Protein 7SBH (pdb70)

Nearest PDB structures (foldseek):
  7sbh-assembly1_A-2  TM=1.005E+00  e=2.881E-39  Acinetobacter sp. Ver3
  8rdj-assembly1_I  TM=9.608E-01  e=1.480E-20  Sinapis alba
  8qma-assembly1_G  TM=9.623E-01  e=3.739E-20  Sinapis alba
  8xzv-assembly1_M  TM=9.565E-01  e=9.223E-18  Spinacia oleracea
  8w9z-assembly1_G  TM=9.139E-01  e=2.359E-18  Nicotiana tabacum

Foldseek 3Di:
DDAQDQWDQLDDLCLQPPLAHSVLCCCVRVPVLVVLRVQLRVVCPPHPCPPPDLLVQCVVQQPPPVCVSNNLSSLSNQVVQQASQQWGRQDADAADDPVQVLCCVQQVHSVRVLVVQLVLLVPQPAWWKKFWWALDQLHHTDIHIDHRSDDVSSVNIFTQHMDTNHCSNPCVNQNPPSSVSSNSCRHGIGDNVSSNCSSNVHDDDGND

Solvent-accessible surface area: 9590 Å² total; per-residue (Å²): 188,91,78,13,48,50,7,67,14,46,31,33,69,108,47,1,47,119,56,2,32,95,84,1,0,57,101,1,9,59,121,66,0,50,69,31,8,72,55,0,38,105,79,6,62,76,62,117,13,60,27,88,79,33,69,84,0,0,123,51,1,61,84,50,97,102,62,47,36,23,25,70,18,0,0,2,2,35,0,0,13,6,1,5,3,0,1,26,126,142,21,18,27,158,14,78,55,71,0,34,70,76,1,73,141,48,29,50,28,41,110,124,0,16,122,83,0,26,53,12,0,63,81,14,191,42,34,0,0,0,0,0,1,0,60,110,66,87,17,154,9,45,26,39,95,5,63,86,4,39,0,0,38,27,98,61,77,40,6,0,0,0,0,0,0,56,106,36,1,7,97,59,49,32,138,125,40,29,76,122,0,2,43,12,0,12,113,26,1,2,30,13,111,6,0,23,8,32,3,32,45,108,156,30,53,56,69,136

Radius of gyration: 16.34 Å; Cα contacts (8 Å, |Δi|>4): 369; chains: 1; bounding box: 37×43×40 Å

CATH classification: 1.10.287.990 (+1 more: 3.55.40.20)

Sequence (208 aa):
MTTTITLPALPYGYEDLAPHISKKETLEYHHDKHHNTYVVNLNNLIAGTDDLEGKTLEEIIKASVGDASKAGIFNNAAQVWNHTFYWNCMAKNGGGKATGALAAKIDEEAFGSYEKFAEEEEFAAAATTQFGSGWAWLVADEVNGKLSIMKTSSNADTPLAHGKVAVLTIDVWEHAYYIDFRNARPKYISSTFLESLVNWDYANAKYAGQEAGVEK

InterPro domains:
  IPR001189 Manganese/iron superoxide dismutase [PIRSF000349] (3-202)
  IPR001189 Manganese/iron superoxide dismutase [PR01703] (7-18)
  IPR001189 Manganese/iron superoxide dismutase [PR01703] (28-41)
  IPR001189 Manganese/iron superoxide dismutase [PR01703] (71-84)
  IPR001189 Manganese/iron superoxide dismutase [PR01703] (124-132)
  IPR001189 Manganese/iron superoxide dismutase [PR01703] (162-174)
  IPR019831 Manganese/iron superoxide dismutase, N-terminal [PF00081] (5-88)
  IPR019832 Manganese/iron superoxide dismutase, C-terminal [PF02777] (96-197)
  IPR019833 Manganese/iron superoxide dismutase, binding site [PS00088] (164-171)
  IPR036314 Manganese/iron superoxide dismutase, C-terminal domain superfamily [G3DSA:3.55.40.20] (88-206)
  IPR036314 Manganese/iron superoxide dismutase, C-terminal domain superfamily [SSF54719] (90-200)
  IPR036324 Manganese/iron superoxide dismutase, N-terminal domain superfamily [G3DSA:1.10.287.990] (21-87)
  IPR036324 Manganese/iron superoxide dismutase, N-terminal domain superfamily [SSF46609] (3-88)

B-factor: mean 17.96, std 9.58, range [8.67, 107.9]

Organism: NCBI:txid466088

Structure (mmCIF, N/CA/C/O backbone):
data_7SBH
#
_entry.id   7SBH
#
_cell.length_a   70.933
_cell.length_b   87.016
_cell.length_c   75.606
_cell.angle_alpha   90.000
_cell.angle_beta   90.000
_cell.angle_gamma   90.000
#
_symmetry.space_group_name_H-M   'C 2 2 21'
#
loop_
_entity.id
_entity.type
_entity.pdbx_description
1 polymer 'Superoxide dismutase'
2 non-polymer 'FLAVIN MONONUCLEOTIDE'
3 non-polymer 'FE (III) ION'
4 water water
#
loop_
_atom_site.group_PDB
_atom_site.id
_atom_site.type_symbol
_atom_site.label_atom_id
_atom_site.label_alt_id
_atom_site.label_comp_id
_atom_site.label_asym_id
_atom_site.label_entity_id
_atom_site.label_seq_id
_atom_site.pdbx_PDB_ins_code
_atom_site.Cartn_x
_atom_site.Cartn_y
_atom_site.Cartn_z
_atom_site.occupancy
_atom_site.B_iso_or_equiv
_atom_site.auth_seq_id
_atom_site.auth_comp_id
_atom_site.auth_asym_id
_atom_site.auth_atom_id
_atom_site.pd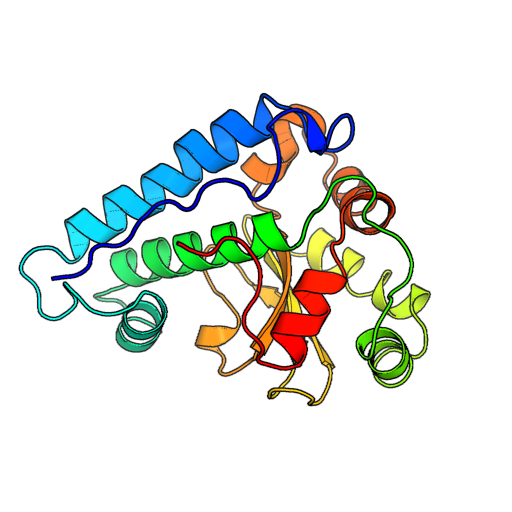bx_PDB_model_num
ATOM 1 N N . MET A 1 1 ? 55.83396 45.61834 3.10713 1.000 33.64242 1 MET A N 1
ATOM 2 C CA . MET A 1 1 ? 56.38190 44.96700 4.30023 1.000 33.45876 1 MET A CA 1
ATOM 3 C C . MET A 1 1 ? 55.26914 44.32983 5.12122 1.000 31.86769 1 MET A C 1
ATOM 4 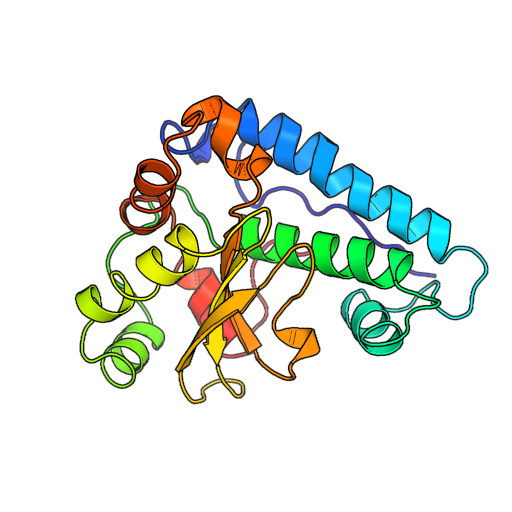O O . MET A 1 1 ? 54.15125 44.83617 5.14967 1.000 31.86647 1 MET A O 1
ATOM 9 N N . THR A 1 2 ? 55.58306 43.20440 5.76613 1.000 30.20605 2 THR A N 1
ATOM 10 C CA . THR A 1 2 ? 54.66484 42.59545 6.72345 1.000 28.54103 2 THR A CA 1
ATOM 11 C C . THR A 1 2 ? 54.40802 43.55663 7.88505 1.000 26.37206 2 THR A C 1
ATOM 12 O O . THR A 1 2 ? 55.15442 44.51979 8.11731 1.000 26.21873 2 THR A O 1
ATOM 16 N N A THR A 1 3 ? 53.33187 43.28820 8.61711 0.500 25.45317 3 THR A N 1
ATOM 17 N N B THR A 1 3 ? 53.31055 43.31309 8.60342 0.500 25.45338 3 THR A N 1
ATOM 18 C CA A THR A 1 3 ? 53.02409 44.05230 9.81025 0.500 24.71603 3 THR A CA 1
ATOM 19 C CA B THR A 1 3 ? 52.99264 44.07460 9.80264 0.500 24.72334 3 THR A CA 1
ATOM 20 C C A THR A 1 3 ? 52.69533 43.07278 10.92132 0.500 21.94762 3 THR A C 1
ATOM 21 C C B THR A 1 3 ? 52.70191 43.07987 10.91514 0.500 21.94538 3 THR A C 1
ATOM 22 O O A THR A 1 3 ? 52.37366 41.91653 10.66928 0.500 21.33694 3 THR A O 1
ATOM 23 O O B THR A 1 3 ? 52.41503 41.91643 10.65791 0.500 21.33426 3 THR A O 1
ATOM 30 N N . ILE A 1 4 ? 52.84147 43.52140 12.15484 1.000 20.21702 4 ILE A N 1
ATOM 31 C CA . ILE A 1 4 ? 52.49229 42.66177 13.28255 1.000 17.68042 4 ILE A CA 1
ATOM 32 C C . ILE A 1 4 ? 50.98516 42.73976 13.42800 1.000 15.94290 4 ILE A C 1
ATOM 33 O O . ILE A 1 4 ? 50.41055 43.83869 13.42410 1.000 15.58979 4 ILE A O 1
ATOM 38 N N . THR A 1 5 ? 50.33720 41.57502 13.54793 1.000 15.15581 5 THR A N 1
ATOM 39 C CA . THR A 1 5 ? 48.87548 41.49627 13.62240 1.000 14.93676 5 THR A CA 1
ATOM 40 C C . THR A 1 5 ? 48.43885 40.97534 14.98267 1.000 13.83138 5 THR A C 1
ATOM 41 O O . THR A 1 5 ? 49.22795 40.37971 15.71391 1.000 13.73030 5 THR A O 1
ATOM 45 N N . LEU A 1 6 ? 47.17898 41.25544 15.32781 1.000 12.94595 6 LEU A N 1
ATOM 46 C CA . LEU A 1 6 ? 46.54528 40.66409 16.50012 1.000 12.29615 6 LEU A CA 1
ATOM 47 C C . LEU A 1 6 ? 45.84961 39.39470 16.03744 1.000 12.06391 6 LEU A C 1
ATOM 48 O O . LEU A 1 6 ? 44.82665 39.48556 15.34514 1.000 12.14673 6 LEU A O 1
ATOM 53 N N . PRO A 1 7 ? 46.33437 38.20596 16.37319 1.000 12.00002 7 PRO A N 1
ATOM 54 C CA . PRO A 1 7 ? 45.62836 36.99789 15.92375 1.000 12.03807 7 PRO A CA 1
ATOM 55 C C . PRO A 1 7 ? 44.29476 36.88159 16.62375 1.000 12.09547 7 PRO A C 1
ATOM 56 O O . PRO A 1 7 ? 44.17748 37.21923 17.80309 1.000 12.20367 7 PRO A O 1
ATOM 60 N N . ALA A 1 8 ? 43.31152 36.33610 15.91991 1.000 11.94478 8 ALA A N 1
ATOM 61 C CA . ALA A 1 8 ? 42.04311 36.00851 16.57621 1.000 11.83194 8 ALA A CA 1
ATOM 62 C C . ALA A 1 8 ? 42.23555 34.96478 17.66701 1.000 11.63645 8 ALA A C 1
ATOM 63 O O . ALA A 1 8 ? 43.13396 34.13621 17.58652 1.000 11.72217 8 ALA A O 1
ATOM 65 N N . LEU A 1 9 ? 41.38229 34.99828 18.69650 1.000 11.40855 9 LEU A N 1
ATOM 66 C CA . LEU A 1 9 ? 41.39492 33.87501 19.62433 1.000 11.27771 9 LEU A CA 1
ATOM 67 C C . LEU A 1 9 ? 41.12290 32.58635 18.85191 1.000 11.30432 9 LEU A C 1
ATOM 68 O O . LEU A 1 9 ? 40.35849 32.59165 17.88726 1.000 10.99599 9 LEU A O 1
ATOM 73 N N . PRO A 1 10 ? 41.69840 31.46716 19.27623 1.000 11.57389 10 PRO A N 1
ATOM 74 C CA . PRO A 1 10 ? 41.45358 30.18947 18.57949 1.000 11.98201 10 PRO A CA 1
ATOM 75 C C . PRO A 1 10 ? 40.15718 29.49570 18.98885 1.000 11.97224 10 PRO A C 1
ATOM 76 O O . PRO A 1 10 ? 40.01229 28.29254 18.78299 1.000 12.43696 10 PRO A O 1
ATOM 80 N N . TYR A 1 11 ? 39.22217 30.23671 19.59649 1.000 11.61182 11 TYR A N 1
ATOM 81 C CA . TYR A 1 11 ? 37.94569 29.72026 20.08903 1.000 11.27966 11 TYR A CA 1
ATOM 82 C C . TYR A 1 11 ? 37.02565 30.92637 20.27010 1.000 11.37715 11 TYR A C 1
ATOM 83 O O . TYR A 1 11 ? 37.45935 32.08285 20.20211 1.000 11.71478 11 TYR A O 1
ATOM 92 N N . GLY A 1 12 ? 35.73327 30.63078 20.51937 1.000 11.26958 12 GLY A N 1
ATOM 93 C CA . GLY A 1 12 ? 34.77912 31.69540 20.75906 1.000 11.09968 12 GLY A CA 1
ATOM 94 C C . GLY A 1 12 ? 34.91221 32.29711 22.14052 1.000 11.03693 12 GLY A C 1
ATOM 95 O O . GLY A 1 12 ? 35.51999 31.72591 23.04189 1.000 11.20096 12 GLY A O 1
ATOM 96 N N . TYR A 1 13 ? 34.30751 33.47609 22.29209 1.000 10.98239 13 TYR A N 1
ATOM 97 C CA . TYR A 1 13 ? 34.42712 34.23594 23.52414 1.000 11.01675 13 TYR A CA 1
ATOM 98 C C . TYR A 1 13 ? 33.63638 33.62937 24.67999 1.000 10.87523 13 TYR A C 1
ATOM 99 O O . TYR A 1 13 ? 33.87406 34.02546 25.82395 1.000 11.04620 13 TYR A O 1
ATOM 108 N N . GLU A 1 14 ? 32.73199 32.65141 24.43228 1.000 11.01112 14 GLU A N 1
ATOM 109 C CA . GLU A 1 14 ? 32.09999 31.89421 25.50411 1.000 11.28232 14 GLU A CA 1
ATOM 110 C C . GLU A 1 14 ? 32.72009 30.51440 25.64379 1.000 11.41746 14 GLU A C 1
ATOM 111 O O . GLU A 1 14 ? 32.26355 29.72938 26.48907 1.000 11.65664 14 GLU A O 1
ATOM 117 N N . ASP A 1 15 ? 33.75140 30.18498 24.84203 1.000 11.62705 15 ASP A N 1
ATOM 118 C CA . ASP A 1 15 ? 34.20212 28.79032 24.82660 1.000 12.26397 15 ASP A CA 1
ATOM 119 C C . ASP A 1 15 ? 35.03123 28.38356 26.03434 1.000 12.12253 15 ASP A C 1
ATOM 120 O O . ASP A 1 15 ? 35.23325 27.16201 26.21199 1.000 12.57859 15 ASP A O 1
ATOM 125 N N . LEU A 1 16 ? 35.52861 29.33832 26.85253 1.000 11.68647 16 LEU A N 1
ATOM 126 C CA . LEU A 1 16 ? 36.24644 28.97208 28.07012 1.000 11.58330 16 LEU A CA 1
ATOM 127 C C . LEU A 1 16 ? 35.36432 29.11880 29.29090 1.000 12.00386 16 LEU A C 1
ATOM 128 O O . LEU A 1 16 ? 35.83652 28.89955 30.42351 1.000 11.82718 16 LEU A O 1
ATOM 133 N N . ALA A 1 17 ? 34.08850 29.43531 29.09346 1.000 12.77293 17 ALA A N 1
ATOM 134 C CA . ALA A 1 17 ? 33.18603 29.65877 30.22452 1.000 13.74732 17 ALA A CA 1
ATOM 135 C C . ALA A 1 17 ? 32.91166 28.33246 30.93436 1.000 14.66650 17 ALA A C 1
ATOM 136 O O . ALA A 1 17 ? 32.83944 27.28622 30.28003 1.000 14.90629 17 ALA A O 1
ATOM 138 N N . PRO A 1 18 ? 32.72546 28.34834 32.26960 1.000 15.37341 18 PRO A N 1
ATOM 139 C CA . PRO A 1 18 ? 32.73755 29.49791 33.18282 1.000 15.49979 18 PRO A CA 1
ATOM 140 C C . PRO A 1 18 ? 34.14455 29.78389 33.73625 1.000 15.08165 18 PRO A C 1
ATOM 141 O O . PRO A 1 18 ? 34.30541 30.65285 34.59991 1.000 15.64388 18 PRO A O 1
ATOM 145 N N . HIS A 1 19 ? 35.15929 29.08047 33.20949 1.000 14.06593 19 HIS A N 1
ATOM 146 C CA . HIS A 1 19 ? 36.51840 29.17608 33.75981 1.000 13.38865 19 HIS A CA 1
ATOM 147 C C . HIS A 1 19 ? 37.12356 30.55167 33.51656 1.000 12.85040 19 HIS A C 1
ATOM 148 O O . HIS A 1 19 ? 37.69430 31.16830 34.42899 1.000 13.14614 19 HIS A O 1
ATOM 155 N N . ILE A 1 20 ? 37.04279 31.03115 32.27931 1.000 12.17821 20 ILE A N 1
ATOM 156 C CA . ILE A 1 20 ? 37.42689 32.40113 31.91380 1.000 12.00314 20 ILE A CA 1
ATOM 157 C C . ILE A 1 20 ? 36.24007 32.98108 31.16315 1.000 11.52114 20 ILE A C 1
ATOM 158 O O . ILE A 1 20 ? 35.69130 32.33609 30.27369 1.000 11.60522 20 ILE A O 1
ATOM 163 N N . SER A 1 21 ? 35.80328 34.18149 31.53913 1.000 10.94780 21 SER A N 1
ATOM 164 C CA . SER A 1 21 ? 34.57233 34.73348 30.99144 1.000 10.90248 21 SER A CA 1
ATOM 165 C C . SER A 1 21 ? 34.79534 35.45858 29.66779 1.000 10.54164 21 SER A C 1
ATOM 166 O O . SER A 1 21 ? 35.91491 35.85126 29.29215 1.000 10.38948 21 SER A O 1
ATOM 169 N N A LYS A 1 22 ? 33.67783 35.67224 28.97026 0.500 10.81533 22 LYS A N 1
ATOM 170 N N B LYS A 1 22 ? 33.67788 35.66883 28.97460 0.500 10.81534 22 LYS A N 1
ATOM 171 C CA A LYS A 1 22 ? 33.65769 36.51530 27.79004 0.500 11.23591 22 LYS A CA 1
ATOM 172 C CA B LYS A 1 22 ? 33.66184 36.50736 27.79574 0.500 11.23591 22 LYS A CA 1
ATOM 173 C C A LYS A 1 22 ? 34.24665 37.87881 28.09779 0.500 10.61550 22 LYS A C 1
ATOM 174 C C B LYS A 1 22 ? 34.25112 37.87238 28.10162 0.500 10.61549 22 LYS A C 1
ATOM 175 O O A LYS A 1 22 ? 35.03411 38.40612 27.30908 0.500 10.50040 22 LYS A O 1
ATOM 176 O O B LYS A 1 22 ? 35.04139 38.39568 27.31327 0.500 10.50038 22 LYS A O 1
ATOM 187 N N . GLU A 1 23 ? 33.87596 38.47402 29.22939 1.000 10.46991 23 GLU A N 1
ATOM 188 C CA . GLU A 1 23 ? 34.39295 39.80678 29.56781 1.000 10.53174 23 GLU A CA 1
ATOM 189 C C . GLU A 1 23 ? 35.91626 39.80160 29.67212 1.000 10.25926 23 GLU A C 1
ATOM 190 O O . GLU A 1 23 ? 36.57660 40.70421 29.15397 1.000 10.27587 23 GLU A O 1
ATOM 196 N N . THR A 1 24 ? 36.50156 38.80492 30.34366 1.000 10.18650 24 THR A N 1
ATOM 197 C CA . THR A 1 24 ? 37.96355 38.72443 30.39910 1.000 10.21390 24 THR A CA 1
ATOM 198 C C . THR A 1 24 ? 38.54629 38.58396 29.01559 1.000 10.02669 24 THR A C 1
ATOM 199 O O . THR A 1 24 ? 39.53360 39.24293 28.69088 1.000 9.91295 24 THR A O 1
ATOM 203 N N . LEU A 1 25 ? 37.99288 37.70271 28.19387 1.000 10.30052 25 LEU A N 1
ATOM 204 C CA . LEU A 1 25 ? 38.57989 37.55484 26.86311 1.000 10.34449 25 LEU A CA 1
ATOM 205 C C . LEU A 1 25 ? 38.48258 38.85374 26.07652 1.000 10.35642 25 LEU A C 1
ATOM 206 O O . LEU A 1 25 ? 39.40862 39.22203 25.33606 1.000 10.24479 25 LEU A O 1
ATOM 211 N N . GLU A 1 26 ? 37.37103 39.57135 26.21578 1.000 10.42696 26 GLU A N 1
ATOM 212 C CA . GLU A 1 26 ? 37.25929 40.88067 25.55496 1.000 10.98372 26 GLU A CA 1
ATOM 213 C C . GLU A 1 26 ? 38.33993 41.85911 26.01921 1.000 10.65184 26 GLU A C 1
ATOM 214 O O . GLU A 1 26 ? 39.07868 42.42617 25.19590 1.000 10.94110 26 GLU A O 1
ATOM 220 N N . TYR A 1 27 ? 38.45765 42.10109 27.32910 1.000 10.27619 27 TYR A N 1
ATOM 221 C CA . TYR A 1 27 ? 39.49096 43.04781 27.75072 1.000 10.09142 27 TYR A CA 1
ATOM 222 C C . TYR A 1 27 ? 40.88727 42.51743 27.45700 1.000 9.96149 27 TYR A C 1
ATOM 223 O O . TYR A 1 27 ? 41.74598 43.25622 26.94708 1.000 10.15332 27 TYR A O 1
ATOM 232 N N . HIS A 1 28 ? 41.14257 41.24780 27.78652 1.000 9.64462 28 HIS A N 1
ATOM 233 C CA . HIS A 1 28 ? 42.50585 40.73664 27.75040 1.000 9.40315 28 HIS A CA 1
ATOM 234 C C . HIS A 1 28 ? 43.00781 40.65941 26.30823 1.000 9.42161 28 HIS A C 1
ATOM 235 O O . HIS A 1 28 ? 44.12802 41.08582 26.00833 1.000 9.45615 28 HIS A O 1
ATOM 242 N N . HIS A 1 29 ? 42.18234 40.12091 25.40467 1.000 9.45754 29 HIS A N 1
ATOM 243 C CA . HIS A 1 29 ? 42.59707 40.02272 24.00501 1.000 9.78977 29 HIS A CA 1
ATOM 244 C C . HIS A 1 29 ? 42.33493 41.31276 23.23634 1.000 9.79027 29 HIS A C 1
ATOM 245 O O . HIS A 1 29 ? 43.23087 41.81951 22.53665 1.000 9.79508 29 HIS A O 1
ATOM 252 N N . ASP A 1 30 ? 41.10182 41.84651 23.32123 1.000 10.11907 30 ASP A N 1
ATOM 253 C CA . ASP A 1 30 ? 40.71490 42.92574 22.41913 1.000 10.72031 30 ASP A CA 1
ATOM 254 C C . ASP A 1 30 ? 41.31570 44.24471 22.85048 1.000 11.03659 30 ASP A C 1
ATOM 255 O O . ASP A 1 30 ? 41.42609 45.14203 22.00468 1.000 11.46570 30 ASP A O 1
ATOM 260 N N . LYS A 1 31 ? 41.69249 44.39525 24.12556 1.000 11.31717 31 LYS A N 1
ATOM 261 C CA . LYS A 1 31 ? 42.32202 45.62674 24.61393 1.000 12.05270 31 LYS A CA 1
ATOM 262 C C . LYS A 1 31 ? 43.78997 45.44287 24.97560 1.000 10.79081 31 LYS A C 1
ATOM 263 O O . LYS A 1 31 ? 44.64612 46.06620 24.34962 1.000 10.73738 31 LYS A O 1
ATOM 269 N N . HIS A 1 32 ? 44.14170 44.57707 25.94170 1.000 10.17999 32 HIS A N 1
ATOM 270 C CA . HIS A 1 32 ? 45.55335 44.49960 26.34786 1.000 9.96606 32 HIS A CA 1
ATOM 271 C C . HIS A 1 32 ? 46.43520 43.95071 25.23212 1.000 9.97608 32 HIS A C 1
ATOM 272 O O . HIS A 1 32 ? 47.45564 44.56794 24.86938 1.000 10.00531 32 HIS A O 1
ATOM 279 N N . HIS A 1 33 ? 46.05959 42.81274 24.64501 1.000 9.87358 33 HIS A N 1
ATOM 280 C CA . HIS A 1 33 ? 46.89849 42.22483 23.59593 1.000 10.03015 33 HIS A CA 1
ATOM 281 C C . HIS A 1 33 ? 46.95390 43.15642 22.38756 1.000 10.24346 33 HIS A C 1
ATOM 282 O O . HIS A 1 33 ? 48.04067 43.43358 21.84401 1.000 10.25519 33 HIS A O 1
ATOM 289 N N . ASN A 1 34 ? 45.80407 43.74884 22.01072 1.000 10.63250 34 ASN A N 1
ATOM 290 C CA . ASN A 1 34 ? 45.78775 44.71432 20.91563 1.000 11.52019 34 ASN A CA 1
ATOM 291 C C . ASN A 1 34 ? 46.73279 45.89027 21.18780 1.000 11.08220 34 ASN A C 1
ATOM 292 O O . ASN A 1 34 ? 47.42525 46.35638 20.27204 1.000 11.10523 34 ASN A O 1
ATOM 297 N N . THR A 1 35 ? 46.74512 46.42028 22.42277 1.000 10.80614 35 THR A N 1
ATOM 298 C CA . THR A 1 35 ? 47.59776 47.56804 22.70672 1.000 11.21653 35 THR A CA 1
ATOM 299 C C . THR A 1 35 ? 49.06365 47.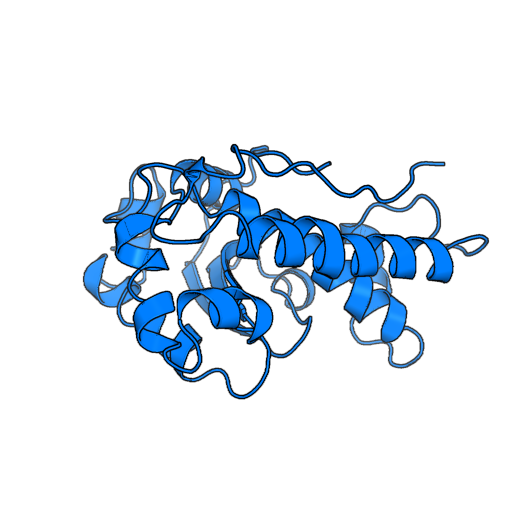22252 22.50352 1.000 10.78460 35 THR A C 1
ATOM 300 O O . THR A 1 35 ? 49.83031 48.06457 22.00765 1.000 11.20650 35 THR A O 1
ATOM 304 N N . TYR A 1 36 ? 49.48750 45.99898 22.89241 1.000 10.40409 36 TYR A N 1
ATOM 305 C CA . TYR A 1 36 ? 50.88343 45.62554 22.63354 1.000 10.44120 36 TYR A CA 1
ATOM 306 C C . TYR A 1 36 ? 51.19448 45.61020 21.13963 1.000 10.53580 36 TYR A C 1
ATOM 307 O O . TYR A 1 36 ? 52.27320 46.04892 20.71659 1.000 11.01766 36 TYR A O 1
ATOM 316 N N . VAL A 1 37 ? 50.25299 45.11831 20.32004 1.000 10.38424 37 VAL A N 1
ATOM 317 C CA . VAL A 1 37 ? 50.44812 45.12153 18.85345 1.000 10.65341 37 VAL A CA 1
ATOM 318 C C . VAL A 1 37 ? 50.56875 46.54565 18.31049 1.000 11.09113 37 VAL A C 1
ATOM 319 O O . VAL A 1 37 ? 51.49620 46.86526 17.54597 1.000 11.56972 37 VAL A O 1
ATOM 323 N N . VAL A 1 38 ? 49.62739 47.41208 18.69914 1.000 11.31641 38 VAL A N 1
ATOM 324 C CA . VAL A 1 38 ? 49.63348 48.78403 18.21092 1.000 12.08573 38 VAL A CA 1
ATOM 325 C C . VAL A 1 38 ? 50.92743 49.46826 18.62659 1.000 12.04860 38 VAL A C 1
ATOM 326 O O . VAL A 1 38 ? 51.59818 50.12591 17.82163 1.000 12.45457 38 VAL A O 1
ATOM 330 N N . ASN A 1 39 ? 51.31051 49.31229 19.90069 1.000 11.79086 39 ASN A N 1
ATOM 331 C CA . ASN A 1 39 ? 52.52544 49.98299 20.36729 1.000 12.66316 39 ASN A CA 1
ATOM 332 C C . ASN A 1 39 ? 53.74410 49.47880 19.61638 1.000 12.08952 39 ASN A C 1
ATOM 333 O O . ASN A 1 39 ? 54.62028 50.27470 19.22572 1.000 12.39699 39 ASN A O 1
ATOM 338 N N . LEU A 1 40 ? 53.82220 48.16880 19.37883 1.000 11.74734 40 LEU A N 1
ATOM 339 C CA . LEU A 1 40 ? 54.99528 47.66662 18.68499 1.000 11.87426 40 LEU A CA 1
ATOM 340 C C . LEU A 1 40 ? 55.05776 48.19255 17.25879 1.000 12.03850 40 LEU A C 1
ATOM 341 O O . LEU A 1 40 ? 56.12909 48.64435 16.80864 1.000 12.26284 40 LEU A O 1
ATOM 346 N N . ASN A 1 41 ? 53.93221 48.14784 16.53591 1.000 12.31627 41 ASN A N 1
ATOM 347 C CA . ASN A 1 41 ? 53.96249 48.67323 15.17325 1.000 13.16661 41 ASN A CA 1
ATOM 348 C C . ASN A 1 41 ? 54.36102 50.14185 15.15220 1.000 13.04194 41 ASN A C 1
ATOM 349 O O . ASN A 1 41 ? 55.14815 50.57118 14.29441 1.000 12.96873 41 ASN A O 1
ATOM 354 N N . ASN A 1 42 ? 53.87810 50.92619 16.11700 1.000 13.02968 42 ASN A N 1
ATOM 355 C CA . ASN A 1 42 ? 54.26846 52.34386 16.15725 1.000 13.99640 42 ASN A CA 1
ATOM 356 C C . ASN A 1 42 ? 55.76690 52.49752 16.42424 1.000 13.81348 42 ASN A C 1
ATOM 357 O O . ASN A 1 42 ? 56.42610 53.35604 15.82552 1.000 13.91978 42 ASN A O 1
ATOM 362 N N . LEU A 1 43 ? 56.33501 51.67573 17.31738 1.000 13.67229 43 LEU A N 1
ATOM 363 C CA . LEU A 1 43 ? 57.75174 51.79265 17.66076 1.000 13.85161 43 LEU A CA 1
ATOM 364 C C . LEU A 1 43 ? 58.66842 51.34966 16.52974 1.000 13.71045 43 LEU A C 1
ATOM 365 O O . LEU A 1 43 ? 59.75304 51.91634 16.38067 1.000 14.03063 43 LEU A O 1
ATOM 370 N N . ILE A 1 44 ? 58.28367 50.35969 15.71814 1.000 13.53137 44 ILE A N 1
ATOM 371 C CA . ILE A 1 44 ? 59.18506 49.91287 14.64692 1.000 13.66198 44 ILE A CA 1
ATOM 372 C C . ILE A 1 44 ? 58.96562 50.61264 13.30463 1.000 13.25460 44 ILE A C 1
ATOM 373 O O . ILE A 1 44 ? 59.78524 50.44648 12.38031 1.000 13.20590 44 ILE A O 1
ATOM 378 N N . ALA A 1 45 ? 57.88868 51.38354 13.14805 1.000 13.27645 45 ALA A N 1
ATOM 379 C CA . ALA A 1 45 ? 57.60182 52.00129 11.85154 1.000 13.48155 45 ALA A CA 1
ATOM 380 C C . ALA A 1 45 ? 58.76224 52.85955 11.38169 1.000 13.63169 45 ALA A C 1
ATOM 381 O O . ALA A 1 45 ? 59.28263 53.69614 12.12661 1.000 13.63632 45 ALA A O 1
ATO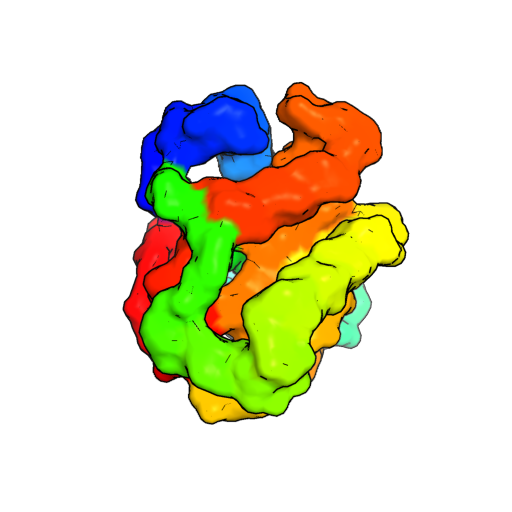M 383 N N . GLY A 1 46 ? 59.14793 52.67830 10.12282 1.000 14.16864 46 GLY A N 1
ATOM 384 C CA . GLY A 1 46 ? 60.20821 53.52245 9.60894 1.000 14.90473 46 GLY A CA 1
ATOM 385 C C . GLY A 1 46 ? 61.57688 53.20578 10.15990 1.000 15.85593 46 GLY A C 1
ATOM 386 O O . GLY A 1 46 ? 62.50520 53.99552 9.94369 1.000 16.49728 46 GLY A O 1
ATOM 387 N N . THR A 1 47 ? 61.75711 52.05567 10.82014 1.000 16.07379 47 THR A N 1
ATOM 388 C CA . THR A 1 47 ? 63.05229 51.64814 11.36851 1.000 16.58532 47 THR A CA 1
ATOM 389 C C . THR A 1 47 ? 63.48609 50.35401 10.71738 1.000 18.09213 47 THR A C 1
ATOM 390 O O . THR A 1 47 ? 62.72070 49.70581 9.99525 1.000 17.63054 47 THR A O 1
ATOM 394 N N A ASP A 1 48 ? 64.71364 49.93985 11.05972 0.500 19.29139 48 ASP A N 1
ATOM 395 N N B ASP A 1 48 ? 64.71819 49.93425 11.02472 0.500 19.28894 48 ASP A N 1
ATOM 396 C CA A ASP A 1 48 ? 65.28483 48.70651 10.53279 0.500 21.09274 48 ASP A CA 1
ATOM 397 C CA B ASP A 1 48 ? 65.22563 48.69424 10.44811 0.500 21.09533 48 ASP A CA 1
ATOM 398 C C A ASP A 1 48 ? 64.59219 47.45144 11.04121 0.500 19.62137 48 ASP A C 1
ATOM 399 C C B ASP A 1 48 ? 64.52657 47.45021 10.97687 0.500 19.62143 48 ASP A C 1
ATOM 400 O O A ASP A 1 48 ? 64.90205 46.36290 10.55889 0.500 19.47537 48 ASP A O 1
ATOM 401 O O B ASP A 1 48 ? 64.77211 46.36640 10.45033 0.500 19.47538 48 ASP A O 1
ATOM 410 N N . LEU A 1 49 ? 63.66383 47.57099 11.99169 1.000 18.55333 49 LEU A N 1
ATOM 411 C CA . LEU A 1 49 ? 62.92424 46.40267 12.48165 1.000 17.17809 49 LEU A CA 1
ATOM 412 C C . LEU A 1 49 ? 61.58076 46.23850 11.79775 1.000 16.05193 49 LEU A C 1
ATOM 413 O O . LEU A 1 49 ? 60.93833 45.18899 11.97017 1.000 15.71919 49 LEU A O 1
ATOM 418 N N . GLU A 1 50 ? 61.13724 47.24481 11.05149 1.000 15.93247 50 GLU A N 1
ATOM 419 C CA . GLU A 1 50 ? 59.86889 47.12682 10.34657 1.000 16.30069 50 GLU A CA 1
ATOM 420 C C . GLU A 1 50 ? 59.97932 45.99761 9.34236 1.000 16.86179 50 GLU A C 1
ATOM 421 O O . GLU A 1 50 ? 60.97635 45.87808 8.62930 1.000 17.05382 50 GLU A O 1
ATOM 427 N N . GLY A 1 51 ? 58.95657 45.16443 9.29214 1.000 17.30637 51 GLY A N 1
ATOM 428 C CA . GLY A 1 51 ? 58.94121 44.06803 8.35311 1.000 17.92408 51 GLY A CA 1
ATOM 429 C C . GLY A 1 51 ? 59.62913 42.82394 8.85525 1.000 18.71235 51 GLY A C 1
ATOM 430 O O . GLY A 1 51 ? 59.58974 41.79917 8.15922 1.000 19.33826 51 GLY A O 1
ATOM 431 N N . LYS A 1 52 ? 60.25276 42.87093 10.04029 1.000 19.00195 52 LYS A N 1
ATOM 432 C CA . LYS A 1 52 ? 60.83156 41.64574 10.60433 1.000 19.93419 52 LYS A CA 1
ATOM 433 C C . LYS A 1 52 ? 59.74324 40.82240 11.30035 1.000 18.95402 52 LYS A C 1
ATOM 434 O O . LYS A 1 52 ? 58.68132 41.34188 11.66639 1.000 18.75735 52 LYS A O 1
ATOM 440 N N . THR A 1 53 ? 60.00543 39.52481 11.48940 1.000 18.67352 53 THR A N 1
ATOM 441 C CA . THR A 1 53 ? 59.03946 38.71541 12.22032 1.000 18.50040 53 THR A CA 1
ATOM 442 C C . THR A 1 53 ? 59.07489 39.07515 13.69567 1.000 17.49561 53 THR A C 1
ATOM 443 O O . THR A 1 53 ? 60.03704 39.67673 14.21368 1.000 17.03859 53 THR A O 1
ATOM 447 N N . LEU A 1 54 ? 58.00754 38.68372 14.37846 1.000 17.13743 54 LEU A N 1
ATOM 448 C CA . LEU A 1 54 ? 57.93609 38.93123 15.79664 1.000 16.59146 54 LEU A CA 1
ATOM 449 C C . LEU A 1 54 ? 59.14134 38.35065 16.54467 1.000 16.71251 54 LEU A C 1
ATOM 450 O O . LEU A 1 54 ? 59.75781 39.01232 17.39556 1.000 16.57998 54 LEU A O 1
ATOM 455 N N . GLU A 1 55 ? 59.53664 37.12851 16.21130 1.000 16.97111 55 GLU A N 1
ATOM 456 C CA . GLU A 1 55 ? 60.68437 36.55181 16.90043 1.000 17.58224 55 GLU A CA 1
ATOM 457 C C . GLU A 1 55 ? 61.99164 37.23575 16.54995 1.000 17.41196 55 GLU A C 1
ATOM 458 O O . GLU A 1 55 ? 62.84322 37.39403 17.42379 1.000 17.81440 55 GLU A O 1
ATOM 464 N N . GLU A 1 56 ? 62.15101 37.69064 15.30405 1.000 17.38415 56 GLU A N 1
ATOM 465 C CA . GLU A 1 56 ? 63.32324 38.50799 14.96511 1.000 17.88183 56 GLU A CA 1
ATOM 466 C C . GLU A 1 56 ? 63.38702 39.78779 15.79811 1.000 17.24132 56 GLU A C 1
ATOM 467 O O . GLU A 1 56 ? 64.45972 40.19158 16.25893 1.000 17.20992 56 GLU A O 1
ATOM 473 N N . ILE A 1 57 ? 62.23874 40.42822 16.01612 1.000 16.71359 57 ILE A N 1
ATOM 474 C CA . ILE A 1 57 ? 62.20393 41.66054 16.79544 1.000 16.42675 57 ILE A CA 1
ATOM 475 C C . ILE A 1 57 ? 62.59214 41.38591 18.23660 1.000 16.41731 57 ILE A C 1
ATOM 476 O O . ILE A 1 57 ? 63.35174 42.15706 18.84384 1.000 16.50911 57 ILE A O 1
ATOM 481 N N . ILE A 1 58 ? 62.06670 40.29874 18.81652 1.000 16.63597 58 ILE A N 1
ATOM 482 C CA . ILE A 1 58 ? 62.45047 39.95711 20.17669 1.000 16.90534 58 ILE A CA 1
ATOM 483 C C . ILE A 1 58 ? 63.95263 39.70722 20.25018 1.000 17.82927 58 ILE A C 1
ATOM 484 O O . ILE A 1 58 ? 64.62916 40.20196 21.15813 1.000 17.96707 58 ILE A O 1
ATOM 489 N N . LYS A 1 59 ? 64.49377 38.93832 19.29166 1.000 18.68293 59 LYS A N 1
ATOM 490 C CA . LYS A 1 59 ? 65.92842 38.64920 19.32548 1.000 20.84717 59 LYS A CA 1
ATOM 491 C C . LYS A 1 59 ? 66.77507 39.90282 19.13399 1.000 20.73300 59 LYS A C 1
ATOM 492 O O . LYS A 1 59 ? 67.83667 40.04660 19.75585 1.000 21.12744 59 LYS A O 1
ATOM 498 N N . ALA A 1 60 ? 66.29542 40.84534 18.33280 1.000 20.19971 60 ALA A N 1
ATOM 499 C CA . ALA A 1 60 ? 67.05451 42.06859 18.10149 1.000 19.98420 60 ALA A CA 1
ATOM 500 C C . ALA A 1 60 ? 67.01366 43.02123 19.29312 1.000 20.15938 60 ALA A C 1
ATOM 501 O O . ALA A 1 60 ? 67.88012 43.89262 19.41199 1.000 20.68188 60 ALA A O 1
ATOM 503 N N . SER A 1 61 ? 66.03576 42.88323 20.18554 1.000 19.66911 61 SER A N 1
ATOM 504 C CA . SER A 1 61 ? 65.86763 43.85027 21.26013 1.000 19.29234 61 SER A CA 1
ATOM 505 C C . SER A 1 61 ? 66.20653 43.30694 22.64081 1.000 19.81047 61 SER A C 1
ATOM 506 O O . SER A 1 61 ? 66.40258 44.09935 23.55893 1.000 19.57781 61 SER A O 1
ATOM 509 N N . VAL A 1 62 ? 66.31468 41.98940 22.81985 1.000 20.86467 62 VAL A N 1
ATOM 510 C CA . VAL A 1 62 ? 66.58148 41.46323 24.15168 1.000 22.29196 62 VAL A CA 1
ATOM 511 C C . VAL A 1 62 ? 67.90739 41.99754 24.67907 1.000 23.30005 62 VAL A C 1
ATOM 512 O O . VAL A 1 62 ? 68.90552 42.06240 23.94903 1.000 23.58743 62 VAL A O 1
ATOM 516 N N . GLY A 1 63 ? 67.90644 42.40901 25.94838 1.000 23.98828 63 GLY A N 1
ATOM 517 C CA . GLY A 1 63 ? 69.11398 42.85474 26.61508 1.000 24.60273 63 GLY A CA 1
ATOM 518 C C . GLY A 1 63 ? 69.60265 44.22359 26.20946 1.000 25.08346 63 GLY A C 1
ATOM 519 O O . GLY A 1 63 ? 70.68761 44.63220 26.63348 1.000 25.55139 63 GLY A O 1
ATOM 520 N N . ASP A 1 64 ? 68.84225 44.95958 25.41448 1.000 24.81044 64 ASP A N 1
ATOM 521 C CA . ASP A 1 64 ? 69.24757 46.27989 24.94400 1.000 24.27839 64 ASP A CA 1
ATOM 522 C C . ASP A 1 64 ? 68.35776 47.30482 25.65105 1.000 23.04465 64 ASP A C 1
ATOM 523 O O . ASP A 1 64 ? 67.17087 47.41842 25.34368 1.000 21.72482 64 ASP A O 1
ATOM 528 N N . ALA A 1 65 ? 68.92494 48.03899 26.61168 1.000 23.06247 65 ALA A N 1
ATOM 529 C CA . ALA A 1 65 ? 68.12664 48.99048 27.38007 1.000 22.82602 65 ALA A CA 1
ATOM 530 C C . ALA A 1 65 ? 67.48242 50.04058 26.47734 1.000 21.51453 65 ALA A C 1
ATOM 531 O O . ALA A 1 65 ? 66.33426 50.46153 26.71940 1.000 19.93654 65 ALA A O 1
ATOM 533 N N . SER A 1 66 ? 68.17135 50.44771 25.41229 1.000 21.68306 66 SER A N 1
ATOM 534 C CA . SER A 1 66 ? 67.62269 51.45219 24.50800 1.000 21.61478 66 SER A CA 1
ATOM 535 C C . SER A 1 66 ? 66.43440 50.94324 23.72002 1.000 21.14541 66 SER A C 1
ATOM 536 O O . SER A 1 66 ? 65.75685 51.74065 23.07933 1.000 21.14963 66 SER A O 1
ATOM 539 N N . LYS A 1 67 ? 66.19813 49.62488 23.71575 1.000 20.72522 67 LYS A N 1
ATOM 540 C CA . LYS A 1 67 ? 65.07673 49.04341 22.98737 1.000 19.86972 67 LYS A CA 1
ATOM 541 C C . LYS A 1 67 ? 64.09431 48.36646 23.93483 1.000 17.42129 67 LYS A C 1
ATOM 542 O O . LYS A 1 67 ? 63.32385 47.48602 23.49750 1.000 15.13095 67 LYS A O 1
ATOM 548 N N . ALA A 1 68 ? 64.06911 48.78051 25.21502 1.000 17.85039 68 ALA A N 1
ATOM 549 C CA . ALA A 1 68 ? 63.19591 48.09163 26.17496 1.000 16.57622 68 ALA A CA 1
ATOM 550 C C . ALA A 1 68 ? 61.72125 48.16497 25.77795 1.000 14.76888 68 ALA A C 1
ATOM 551 O O . ALA A 1 68 ? 60.98928 47.18592 25.95031 1.000 13.84009 68 ALA A O 1
ATOM 553 N N . GLY A 1 69 ? 61.25622 49.30689 25.26190 1.000 13.95663 69 GLY A N 1
ATOM 554 C CA . GLY A 1 69 ? 59.85867 49.40227 24.85022 1.000 13.35187 69 GLY A CA 1
ATOM 555 C C . GLY A 1 69 ? 59.54272 48.43458 23.71845 1.000 12.98473 69 GLY A C 1
ATOM 556 O O . GLY A 1 69 ? 58.51215 47.75181 23.72549 1.000 12.54808 69 GLY A O 1
ATOM 557 N N . ILE A 1 70 ? 60.44311 48.31805 22.74450 1.000 13.65234 70 ILE A N 1
ATOM 558 C CA . ILE A 1 70 ? 60.24209 47.35571 21.65923 1.000 13.45153 70 ILE A CA 1
ATOM 559 C C . ILE A 1 70 ? 60.19376 45.93401 22.21268 1.000 12.84220 70 ILE A C 1
ATOM 560 O O . ILE A 1 70 ? 59.30728 45.13162 21.87411 1.000 12.25666 70 ILE A O 1
ATOM 565 N N . PHE A 1 71 ? 61.14497 45.60668 23.09875 1.000 13.04508 71 PHE A N 1
ATOM 566 C CA . PHE A 1 71 ? 61.17733 44.24520 23.62895 1.000 12.81377 71 PHE A CA 1
ATOM 567 C C . PHE A 1 71 ? 59.91047 43.97911 24.42964 1.000 12.23230 71 PHE A C 1
ATOM 568 O O . PHE A 1 71 ? 59.26647 42.93271 24.26880 1.000 11.73277 71 PHE A O 1
ATOM 576 N N . ASN A 1 72 ? 59.53389 44.92011 25.30373 1.000 12.34824 72 ASN A N 1
ATOM 577 C CA . ASN A 1 72 ? 58.40974 44.64079 26.17989 1.000 12.46185 72 ASN A CA 1
ATOM 578 C C . ASN A 1 72 ? 57.14405 44.43863 25.36548 1.000 11.96553 72 ASN A C 1
ATOM 579 O O . ASN A 1 72 ? 56.35307 43.52697 25.65383 1.000 11.65000 72 ASN A O 1
ATOM 584 N N . ASN A 1 73 ? 56.94277 45.26283 24.32599 1.000 11.88595 73 ASN A N 1
ATOM 585 C CA . ASN A 1 73 ? 55.71903 45.09304 23.54311 1.000 11.72470 73 ASN A CA 1
ATOM 586 C C . ASN A 1 73 ? 55.78869 43.83937 22.67263 1.000 11.29114 73 ASN A C 1
ATOM 587 O O . ASN A 1 73 ? 54.82109 43.06167 22.63910 1.000 10.81995 73 ASN A O 1
ATOM 592 N N . ALA A 1 74 ? 56.95798 43.56770 22.06041 1.000 11.31484 74 ALA A N 1
ATOM 593 C CA . ALA A 1 74 ? 57.05055 42.41659 21.15147 1.000 11.17122 74 ALA A CA 1
ATOM 594 C C . ALA A 1 74 ? 56.94329 41.11126 21.93418 1.000 10.85240 74 ALA A C 1
ATOM 595 O O . ALA A 1 74 ? 56.19400 40.20203 21.54045 1.000 10.56371 74 ALA A O 1
ATOM 597 N N . ALA A 1 75 ? 57.64869 41.01979 23.06763 1.000 10.93333 75 ALA A N 1
ATOM 598 C CA . ALA A 1 75 ? 57.54537 39.80955 23.86756 1.000 10.86372 75 ALA A CA 1
ATOM 599 C C . ALA A 1 75 ? 56.12012 39.63520 24.38199 1.000 10.62746 75 ALA A C 1
ATOM 600 O O . ALA A 1 75 ? 55.59078 38.50899 24.38789 1.000 10.50341 75 ALA A O 1
ATOM 602 N N . GLN A 1 76 ? 55.44011 40.72561 24.76703 1.000 10.49082 76 GLN A N 1
ATOM 603 C CA . GLN A 1 76 ? 54.06167 40.55004 25.22468 1.000 10.26201 76 GLN A CA 1
ATOM 604 C C . GLN A 1 76 ? 53.11629 40.14868 24.09616 1.000 10.09177 76 GLN A C 1
ATOM 605 O O . GLN A 1 76 ? 52.19141 39.36337 24.32727 1.000 10.01446 76 GLN A O 1
ATOM 611 N N . VAL A 1 77 ? 53.34020 40.62605 22.85646 1.000 10.26237 77 VAL A N 1
ATOM 612 C CA . VAL A 1 77 ? 52.49024 40.14782 21.76116 1.000 10.33834 77 VAL A CA 1
ATOM 613 C C . VAL A 1 77 ? 52.64512 38.63006 21.66123 1.000 10.27860 77 VAL A C 1
ATOM 614 O O . VAL A 1 77 ? 51.65337 37.87171 21.60600 1.000 10.22153 77 VAL A O 1
ATOM 618 N N . TRP A 1 78 ? 53.91964 38.16931 21.65683 1.000 10.44475 78 TRP A N 1
ATOM 619 C CA . TRP A 1 78 ? 54.20229 36.74456 21.45839 1.000 10.59495 78 TRP A CA 1
ATOM 620 C C . TRP A 1 78 ? 53.63733 35.93918 22.61670 1.000 10.19292 78 TRP A C 1
ATOM 621 O O . TRP A 1 78 ? 52.98653 34.88692 22.41214 1.000 10.11283 78 TRP A O 1
ATOM 632 N N . ASN A 1 79 ? 53.82813 36.44194 23.85239 1.000 10.00070 79 ASN A N 1
ATOM 633 C CA . ASN A 1 79 ? 53.39765 35.68638 25.02805 1.000 10.08611 79 ASN A CA 1
ATOM 634 C C . ASN A 1 79 ? 51.89041 35.53110 25.02476 1.000 9.76776 79 ASN A C 1
ATOM 635 O O . ASN A 1 79 ? 51.37346 34.46508 25.36578 1.000 9.93113 79 ASN A O 1
ATOM 640 N N . HIS A 1 80 ? 51.15418 36.58676 24.64590 1.000 9.76930 80 HIS A N 1
ATOM 641 C CA . HIS A 1 80 ? 49.68690 36.46400 24.64788 1.000 9.53719 80 HIS A CA 1
ATOM 642 C C . HIS A 1 80 ? 49.22103 35.49042 23.58424 1.000 9.74916 80 HIS A C 1
ATOM 643 O O . HIS A 1 80 ? 48.35255 34.64414 23.86163 1.000 9.70374 80 HIS A O 1
ATOM 650 N N . THR A 1 81 ? 49.78899 35.55613 22.36520 1.000 9.96278 81 THR A N 1
ATOM 651 C CA . THR A 1 81 ? 49.35779 34.61265 21.34628 1.000 10.23228 81 THR A CA 1
ATOM 652 C C . THR A 1 81 ? 49.63831 33.18754 21.80695 1.000 10.08311 81 THR A C 1
ATOM 653 O O . THR A 1 81 ? 48.77811 32.29770 21.66466 1.000 10.27231 81 THR A O 1
ATOM 657 N N . PHE A 1 82 ? 50.80955 32.96729 22.42440 1.000 9.98749 82 PHE A N 1
ATOM 658 C CA . PHE A 1 82 ? 51.15157 31.63549 22.92089 1.000 10.23397 82 PHE A CA 1
ATOM 659 C C . PHE A 1 82 ? 50.11193 31.19493 23.95524 1.000 10.00415 82 PHE A C 1
ATOM 660 O O . PHE A 1 82 ? 49.53190 30.09580 23.87994 1.000 10.21553 82 PHE A O 1
ATOM 668 N N . TYR A 1 83 ? 49.81352 32.10096 24.90017 1.000 9.74947 83 TYR A N 1
ATOM 669 C CA . TYR A 1 83 ? 48.86152 31.83751 25.97877 1.000 9.75391 83 TYR A CA 1
ATOM 670 C C . TYR A 1 83 ? 47.47797 31.47302 25.45364 1.000 9.63524 83 TYR A C 1
ATOM 671 O O . TYR A 1 83 ? 46.86813 30.50625 25.93387 1.000 9.79056 83 TYR A O 1
ATOM 680 N N . TRP A 1 84 ? 46.92165 32.23147 24.49382 1.000 9.92085 84 TRP A N 1
ATOM 681 C CA . TRP A 1 84 ? 45.56020 31.89725 24.06127 1.000 10.22594 84 TRP A CA 1
ATOM 682 C C . TRP A 1 84 ? 45.51423 30.47854 23.52704 1.000 10.02322 84 TRP A C 1
ATOM 683 O O . TRP A 1 84 ? 44.55184 29.73733 23.76442 1.000 9.84529 84 TRP A O 1
ATOM 694 N N . ASN A 1 85 ? 46.55172 30.07877 22.80729 1.000 10.18039 85 ASN A N 1
ATOM 695 C CA . ASN A 1 85 ? 46.58076 28.75553 22.17678 1.000 10.62153 85 ASN A CA 1
ATOM 696 C C . ASN A 1 85 ? 46.85554 27.65803 23.19694 1.000 10.65244 85 ASN A C 1
ATOM 697 O O . ASN A 1 85 ? 46.55214 26.47851 22.93114 1.000 10.91136 85 ASN A O 1
ATOM 702 N N . CYS A 1 86 ? 47.35850 28.01906 24.37957 1.000 10.57581 86 CYS A N 1
ATOM 703 C CA . CYS A 1 86 ? 47.56133 27.06303 25.46044 1.000 10.59102 86 CYS A CA 1
ATOM 704 C C . CYS A 1 86 ? 46.28048 26.71878 26.19088 1.000 10.49251 86 CYS A C 1
ATOM 705 O O . CYS A 1 86 ? 46.32746 25.87904 27.09839 1.000 10.65490 86 CYS A O 1
ATOM 708 N N . MET A 1 87 ? 45.14477 27.31926 25.81943 1.000 10.76610 87 MET A N 1
ATOM 709 C CA . MET A 1 87 ? 43.85804 27.01260 26.42555 1.000 10.97178 87 MET A CA 1
ATOM 710 C C . MET A 1 87 ? 42.93318 26.45689 25.35064 1.000 11.40756 87 MET A C 1
ATOM 711 O O . MET A 1 87 ? 43.11994 26.69465 24.14726 1.000 11.55191 87 MET A O 1
ATOM 716 N N . ALA A 1 88 ? 41.90839 25.73191 25.80789 1.000 11.55281 88 ALA A N 1
ATOM 717 C CA . ALA A 1 88 ? 40.93363 25.16207 24.88092 1.000 11.94176 88 ALA A CA 1
ATOM 718 C C . ALA A 1 88 ? 39.66077 24.86232 25.63915 1.000 12.34853 88 ALA A C 1
ATOM 719 O O . ALA A 1 88 ? 39.70114 24.51394 26.82044 1.000 12.27656 88 ALA A O 1
ATOM 721 N N . LYS A 1 89 ? 38.54526 24.88555 24.91464 1.000 13.18476 89 LYS A N 1
ATOM 722 C CA . LYS A 1 89 ? 37.29555 24.34359 25.44854 1.000 14.59970 89 LYS A CA 1
ATOM 723 C C . LYS A 1 89 ? 37.48715 22.86909 25.79270 1.000 15.57275 89 LYS A C 1
ATOM 724 O O . LYS A 1 89 ? 38.09360 22.12224 25.03572 1.000 15.25072 89 LYS A O 1
ATOM 730 N N . ASN A 1 90 ? 36.98567 22.44570 26.94198 1.000 17.20009 90 ASN A N 1
ATOM 731 C CA . ASN A 1 90 ? 37.16655 21.03166 27.36523 1.000 19.34759 90 ASN A CA 1
ATOM 732 C C . ASN A 1 90 ? 38.63855 20.60890 27.49239 1.000 18.53822 90 ASN A C 1
ATOM 733 O O . ASN A 1 90 ? 38.96453 19.40810 27.40798 1.000 19.05514 90 ASN A O 1
ATOM 738 N N . GLY A 1 91 ? 39.53228 21.56826 27.73725 1.000 17.38019 91 GLY A N 1
ATOM 739 C CA . GLY A 1 91 ? 40.92816 21.26891 28.02604 1.000 16.24862 91 GLY A CA 1
ATOM 740 C C . GLY A 1 91 ? 41.15484 20.86604 29.47227 1.000 15.34762 91 GLY A C 1
ATOM 741 O O . GLY A 1 91 ? 40.23151 20.51048 30.21204 1.000 15.47123 91 GLY A O 1
ATOM 742 N N . GLY A 1 92 ? 42.42219 20.85424 29.85470 1.000 14.43276 92 GLY A N 1
ATOM 743 C CA . GLY A 1 92 ? 42.77960 20.56182 31.23638 1.000 14.00264 92 GLY A CA 1
ATOM 744 C C . GLY A 1 92 ? 43.15819 19.10333 31.44603 1.000 13.73570 92 GLY A C 1
ATOM 745 O O . GLY A 1 92 ? 43.00576 18.25174 30.57375 1.000 13.91414 92 GLY A O 1
ATOM 746 N N . GLY A 1 93 ? 43.63224 18.81111 32.66873 1.000 13.49185 93 GLY A N 1
ATOM 747 C CA . GLY A 1 93 ? 43.85768 17.42625 33.08188 1.000 13.47607 93 GLY A CA 1
ATOM 748 C C . GLY A 1 93 ? 45.18023 16.87326 32.59243 1.000 13.61586 93 GLY A C 1
ATOM 749 O O . GLY A 1 93 ? 46.07383 17.58723 32.14528 1.000 13.27641 93 GLY A O 1
ATOM 750 N N . LYS A 1 94 ? 45.29892 15.55226 32.71209 1.000 14.67332 94 LYS A N 1
ATOM 751 C CA . LYS A 1 94 ? 46.56698 14.90128 32.42911 1.000 16.20418 94 LYS A CA 1
ATOM 752 C C . LYS A 1 94 ? 46.93276 15.02370 30.94583 1.000 14.99182 94 LYS A C 1
ATOM 753 O O . LYS A 1 94 ? 46.10108 15.26684 30.06339 1.000 14.69834 94 LYS A O 1
ATOM 759 N N . ALA A 1 95 ? 48.21219 14.89635 30.68391 1.000 14.65112 95 ALA A N 1
ATOM 760 C CA . ALA A 1 95 ? 48.72718 15.12509 29.34884 1.000 14.53558 95 ALA A CA 1
ATOM 761 C C . ALA A 1 95 ? 48.36612 14.02239 28.36264 1.000 14.88727 95 ALA A C 1
ATOM 762 O O . ALA A 1 95 ? 48.24815 12.83335 28.70664 1.000 15.35401 95 ALA A O 1
ATOM 764 N N . THR A 1 96 ? 48.24155 14.42515 27.10552 1.000 14.75368 96 THR A N 1
ATOM 765 C CA . THR A 1 96 ? 48.16765 13.50897 25.96562 1.000 14.73394 96 THR A CA 1
ATOM 766 C C . THR A 1 96 ? 49.39749 13.68763 25.09157 1.000 14.05218 96 THR A C 1
ATOM 767 O O . THR A 1 96 ? 50.24173 14.53756 25.34464 1.000 13.95725 96 THR A O 1
ATOM 771 N N . GLY A 1 97 ? 49.52283 12.85899 24.06113 1.000 13.81436 97 GLY A N 1
ATOM 772 C CA . GLY A 1 97 ? 50.65756 12.92658 23.14662 1.000 13.73418 97 GLY A CA 1
ATOM 773 C C . GLY A 1 97 ? 51.99743 12.55515 23.78040 1.000 13.65167 97 GLY A C 1
ATOM 774 O O . GLY A 1 97 ? 52.09348 12.02109 24.89137 1.000 13.65422 97 GLY A O 1
ATOM 775 N N . ALA A 1 98 ? 53.04449 12.88361 23.03046 1.000 13.90789 98 ALA A N 1
ATOM 776 C CA . ALA A 1 98 ? 54.42050 12.58627 23.44319 1.000 14.17850 98 ALA A CA 1
ATOM 777 C C . ALA A 1 98 ? 54.77967 13.26445 24.75693 1.000 14.33393 98 ALA A C 1
ATOM 778 O O . ALA A 1 98 ? 55.57840 12.74298 25.54606 1.000 14.95369 98 ALA A O 1
ATOM 780 N N . LEU A 1 99 ? 54.16704 14.42341 25.03631 1.000 13.90538 99 LEU A N 1
ATOM 781 C CA . LEU A 1 99 ? 54.54135 15.11897 26.26050 1.000 13.86987 99 LEU A CA 1
ATOM 782 C C . LEU A 1 99 ? 54.21551 14.32567 27.50584 1.000 14.15905 99 LEU A C 1
ATOM 783 O O . LEU A 1 99 ? 54.87186 14.52376 28.53366 1.000 14.56733 99 LEU A O 1
ATOM 788 N N . ALA A 1 100 ? 53.23396 13.41288 27.46374 1.000 14.34302 100 ALA A N 1
ATOM 789 C CA . ALA A 1 100 ? 52.90238 12.69668 28.69829 1.000 14.64250 100 ALA A CA 1
ATOM 790 C C . ALA A 1 100 ? 54.10703 11.94662 29.25492 1.000 15.06480 100 ALA A C 1
ATOM 791 O O . ALA A 1 100 ? 54.43747 12.07213 30.44054 1.000 15.41066 100 ALA A O 1
ATOM 793 N N . ALA A 1 101 ? 54.76720 11.15524 28.40842 1.000 15.29383 101 ALA A N 1
ATOM 794 C CA . ALA A 1 101 ? 55.91412 10.37405 28.86686 1.000 15.82083 101 ALA A CA 1
ATOM 795 C C . ALA A 1 101 ? 57.07634 11.27379 29.20225 1.000 16.13868 101 ALA A C 1
ATOM 796 O O . ALA A 1 101 ? 57.80471 11.00577 30.17698 1.000 17.25018 101 ALA A O 1
ATOM 798 N N . LYS A 1 102 ? 57.22537 12.39439 28.44816 1.000 15.62691 102 LYS A N 1
ATOM 799 C CA . LYS A 1 102 ? 58.34225 13.28715 28.75146 1.000 16.28273 102 LYS A CA 1
ATOM 800 C C . LYS A 1 102 ? 58.14118 14.00210 30.08386 1.000 15.54043 102 LYS A C 1
ATOM 801 O O . LYS A 1 102 ? 59.12155 14.24013 30.80975 1.000 15.58916 102 LYS A O 1
ATOM 807 N N . ILE A 1 103 ? 56.88682 14.29945 30.43117 1.000 14.94254 103 ILE A N 1
ATOM 808 C CA . ILE A 1 103 ? 56.58485 14.91131 31.72217 1.000 14.97519 103 ILE A CA 1
ATOM 809 C C . ILE A 1 103 ? 56.85962 13.90365 32.83907 1.000 15.42440 103 ILE A C 1
ATOM 810 O O . ILE A 1 103 ? 57.44477 14.24920 33.87551 1.000 15.40024 103 ILE A O 1
ATOM 815 N N . ASP A 1 104 ? 56.48376 12.63584 32.63493 1.000 16.10447 104 ASP A N 1
ATOM 816 C CA . ASP A 1 104 ? 56.81221 11.63794 33.65418 1.000 17.77663 104 ASP A CA 1
ATOM 817 C C . ASP A 1 104 ? 58.32338 11.51513 33.84470 1.000 18.47645 104 ASP A C 1
ATOM 818 O O . ASP A 1 104 ? 58.81206 11.40988 34.97606 1.000 18.79540 104 ASP A O 1
ATOM 823 N N . GLU A 1 105 ? 59.08594 11.57056 32.75259 1.000 19.04127 105 GLU A N 1
ATOM 824 C CA A GLU A 1 105 ? 60.54356 11.46100 32.85735 0.500 20.24450 105 GLU A CA 1
ATOM 825 C CA B GLU A 1 105 ? 60.54091 11.45831 32.86630 0.500 20.46486 105 GLU A CA 1
ATOM 826 C C . GLU A 1 105 ? 61.14859 12.65220 33.59727 1.000 19.99628 105 GLU A C 1
ATOM 827 O O . GLU A 1 105 ? 62.02268 12.48064 34.46470 1.000 20.26066 105 GLU A O 1
ATOM 838 N N . ALA A 1 106 ? 60.71208 13.86966 33.26806 1.000 18.93994 106 ALA A N 1
ATOM 839 C CA . ALA A 1 106 ? 61.32923 15.06739 33.83481 1.000 18.20581 106 ALA A CA 1
ATOM 840 C C . ALA A 1 106 ? 60.87529 15.32373 35.26337 1.000 17.86823 106 ALA A C 1
ATOM 841 O O . ALA A 1 106 ? 61.65482 15.81154 36.08085 1.000 18.10305 106 ALA A O 1
ATOM 843 N N . PHE A 1 107 ? 59.61079 15.07659 35.57416 1.000 17.35061 107 PHE A N 1
ATOM 844 C CA . PHE A 1 107 ? 59.04359 15.48875 36.85073 1.000 17.19905 107 PHE A CA 1
ATOM 845 C C . PHE A 1 107 ? 58.65508 14.31113 37.72539 1.000 17.89554 107 PHE A C 1
ATOM 846 O O . PHE A 1 107 ? 58.31666 14.51739 38.88838 1.000 18.43965 107 PHE A O 1
ATOM 854 N N . GLY A 1 108 ? 58.63436 13.11337 37.18055 1.000 18.13015 108 GLY A N 1
ATOM 855 C CA . GLY A 1 108 ? 58.21525 11.94977 37.95087 1.000 18.45952 108 GLY A CA 1
ATOM 856 C C . GLY A 1 108 ? 56.77882 11.53049 37.66666 1.000 18.78323 108 GLY A C 1
ATOM 857 O O . GLY A 1 108 ? 56.48169 10.33708 37.55396 1.000 19.69620 108 GLY A O 1
ATOM 858 N N . SER A 1 109 ? 55.87162 12.48425 37.53925 1.000 18.04736 109 SER A N 1
ATOM 859 C CA . SER A 1 109 ? 54.46166 12.21192 37.28417 1.000 17.31180 109 SER A CA 1
ATOM 860 C C . SER A 1 109 ? 53.82363 13.51554 36.83928 1.000 16.49879 109 SER A C 1
ATOM 861 O O . SER A 1 109 ? 54.37135 14.61908 37.04762 1.000 16.33339 109 SER A O 1
ATOM 864 N N . TYR A 1 110 ? 52.64762 13.37331 36.22507 1.000 16.02279 110 TYR A N 1
ATOM 865 C CA . TYR A 1 110 ? 51.82689 14.56024 35.92892 1.000 15.78152 110 TYR A CA 1
ATOM 866 C C . TYR A 1 110 ? 51.54507 15.37041 37.18820 1.000 16.00531 110 TYR A C 1
ATOM 867 O O . TYR A 1 110 ? 51.64372 16.60746 37.17063 1.000 15.45207 110 TYR A O 1
ATOM 876 N N . GLU A 1 111 ? 51.21557 14.70247 38.30176 1.000 17.07266 111 GLU A N 1
ATOM 877 C CA . GLU A 1 111 ? 50.84153 15.42169 39.51286 1.000 18.53799 111 GLU A CA 1
ATOM 878 C C . GLU A 1 111 ? 52.00325 16.22354 40.05376 1.000 17.95507 111 GLU A C 1
ATOM 879 O O . GLU A 1 111 ? 51.80803 17.34945 40.53808 1.000 17.95208 111 GLU A O 1
ATOM 885 N N . LYS A 1 112 ? 53.22551 15.70856 39.93700 1.000 18.07627 112 LYS A N 1
ATOM 886 C CA . LYS A 1 112 ? 54.38749 16.48962 40.36941 1.000 18.80616 112 LYS A CA 1
ATOM 887 C C . LYS A 1 112 ? 54.64306 17.67820 39.44024 1.000 17.17596 112 LYS A C 1
ATOM 888 O O . LYS A 1 112 ? 54.96072 18.78377 39.91159 1.000 16.81722 112 LYS A O 1
ATOM 894 N N . PHE A 1 113 ? 54.51585 17.47433 38.12569 1.000 16.22896 113 PHE A N 1
ATOM 895 C CA . PHE A 1 113 ? 54.55851 18.60005 37.20156 1.000 15.36963 113 PHE A CA 1
ATOM 896 C C . PHE A 1 113 ? 53.52672 19.66050 37.56443 1.000 14.81347 113 PHE A C 1
ATOM 897 O O . PHE A 1 113 ? 53.85819 20.84797 37.61128 1.000 14.36432 113 PHE A O 1
ATOM 905 N N . ALA A 1 114 ? 52.28564 19.25330 37.82921 1.000 15.19529 114 ALA A N 1
ATOM 906 C CA . ALA A 1 114 ? 51.24075 20.23473 38.09888 1.000 15.43994 114 ALA A CA 1
ATOM 907 C C . ALA A 1 114 ? 51.54292 20.99589 39.36711 1.000 16.25772 114 ALA A C 1
ATOM 908 O O . ALA A 1 114 ? 51.32107 22.20238 39.42673 1.000 14.79774 114 ALA A O 1
ATOM 910 N N . GLU A 1 115 ? 52.04769 20.30567 40.39078 1.000 18.63144 115 GLU A N 1
ATOM 911 C CA A GLU A 1 115 ? 52.43665 20.99073 41.62109 0.500 20.77214 115 GLU A CA 1
ATOM 912 C CA B GLU A 1 115 ? 52.43573 20.98742 41.62217 0.500 20.87742 115 GLU A CA 1
ATOM 913 C C . GLU A 1 115 ? 53.52311 22.02157 41.35017 1.000 18.51442 115 GLU A C 1
ATOM 914 O O . GLU A 1 115 ? 53.45788 23.15788 41.84875 1.000 16.12518 115 GLU A O 1
ATOM 925 N N . GLU A 1 116 ? 54.53675 21.65440 40.57012 1.000 16.76992 116 GLU A N 1
ATOM 926 C CA A GLU A 1 116 ? 55.65876 22.56980 40.34463 0.500 16.26617 116 GLU A CA 1
ATOM 927 C CA B GLU A 1 116 ? 55.64992 22.57699 40.35654 0.500 16.40314 116 GLU A CA 1
ATOM 928 C C . GLU A 1 116 ? 55.24533 23.73985 39.45340 1.000 15.03269 116 GLU A C 1
ATOM 929 O O . GLU A 1 116 ? 55.66454 24.90133 39.67240 1.000 14.21722 116 GLU A O 1
ATOM 940 N N . PHE A 1 117 ? 54.41071 23.47648 38.45146 1.000 14.10840 117 PHE A N 1
ATOM 941 C CA . PHE A 1 117 ? 53.93520 24.54051 37.57110 1.000 13.32197 117 PHE A CA 1
ATOM 942 C C . PHE A 1 117 ? 53.04408 25.49198 38.35691 1.000 13.11789 117 PHE A C 1
ATOM 943 O O . PHE A 1 117 ? 53.21362 26.72049 38.28790 1.000 12.60755 117 PHE A O 1
ATOM 951 N N . ALA A 1 118 ? 52.14690 24.95149 39.18667 1.000 13.70533 118 ALA A N 1
ATOM 952 C CA . ALA A 1 118 ? 51.30245 25.81962 40.01647 1.000 13.59042 118 ALA A CA 1
ATOM 953 C C . ALA A 1 118 ? 52.14029 26.63865 40.97958 1.000 13.72259 118 ALA A C 1
ATOM 954 O O . ALA A 1 118 ? 51.84730 27.81411 41.20376 1.000 13.44137 118 ALA A O 1
ATOM 956 N N . ALA A 1 119 ? 53.20273 26.05918 41.55831 1.000 14.49641 119 ALA A N 1
ATOM 957 C CA . ALA A 1 119 ? 54.04307 26.81698 42.50020 1.000 14.03697 119 ALA A CA 1
ATOM 958 C C . ALA A 1 119 ? 54.74769 27.96789 41.80031 1.000 13.76005 119 ALA A C 1
ATOM 959 O O . ALA A 1 119 ? 54.85531 29.07960 42.34642 1.000 13.83724 119 ALA A O 1
ATOM 961 N N . ALA A 1 120 ? 55.22695 27.72475 40.58455 1.000 13.49527 120 ALA A N 1
ATOM 962 C CA . ALA A 1 120 ? 55.88132 28.78507 39.83481 1.000 12.91548 120 ALA A CA 1
ATOM 963 C C . ALA A 1 120 ? 54.89259 29.90564 39.56567 1.000 12.47905 120 ALA A C 1
ATOM 964 O O . ALA A 1 120 ? 55.20273 31.08983 39.71947 1.000 12.63468 120 ALA A O 1
ATOM 966 N N . ALA A 1 121 ? 53.67895 29.53936 39.14139 1.000 12.29505 121 ALA A N 1
ATOM 967 C CA . ALA A 1 121 ? 52.65697 30.54259 38.84301 1.000 11.79805 121 ALA A CA 1
ATOM 968 C C . ALA A 1 121 ? 52.21431 31.30924 40.08343 1.000 12.24477 121 ALA A C 1
ATOM 969 O O . ALA A 1 121 ? 51.86115 32.49086 39.99957 1.000 12.21634 121 ALA A O 1
ATOM 971 N N . THR A 1 122 ? 52.23984 30.64171 41.23740 1.000 12.83896 122 THR A N 1
ATOM 972 C CA . THR A 1 122 ? 51.76426 31.23961 42.48685 1.000 13.63895 122 THR A CA 1
ATOM 973 C C . THR A 1 122 ? 52.80250 32.20049 43.06233 1.000 14.27629 122 THR A C 1
ATOM 974 O O . THR A 1 122 ? 52.45189 33.26196 43.60422 1.000 14.58856 122 THR A O 1
ATOM 978 N N . THR A 1 123 ? 54.09516 31.84077 42.95019 1.000 14.67201 123 THR A N 1
ATOM 979 C CA . THR A 1 123 ? 55.14003 32.59053 43.63957 1.000 15.22440 123 THR A CA 1
ATOM 980 C C . THR A 1 123 ? 55.75358 33.68764 42.78309 1.000 15.01587 123 THR A C 1
ATOM 981 O O . THR A 1 123 ? 56.52286 34.48408 43.31319 1.000 15.95172 123 THR A O 1
ATOM 985 N N . GLN A 1 124 ? 55.42132 33.76693 41.48779 1.000 13.83919 124 GLN A N 1
ATOM 986 C CA . GLN A 1 124 ? 55.87163 34.89644 40.67364 1.000 12.97944 124 GLN A CA 1
ATOM 987 C C . GLN A 1 124 ? 55.29166 36.17919 41.26781 1.000 12.42129 124 GLN A C 1
ATOM 988 O O . GLN A 1 124 ? 54.06344 36.37246 41.29652 1.000 12.96721 124 GLN A O 1
ATOM 994 N N . PHE A 1 125 ? 56.15068 37.04816 41.77390 1.000 11.62343 125 PHE A N 1
ATOM 995 C CA . PHE A 1 125 ? 55.68969 38.24645 42.45003 1.000 11.05394 125 PHE A CA 1
ATOM 996 C C . PHE A 1 125 ? 55.45258 39.34261 41.41217 1.000 10.53621 125 PHE A C 1
ATOM 997 O O . PHE A 1 125 ? 56.19176 39.45577 40.42226 1.000 10.82412 125 PHE A O 1
ATOM 1005 N N . GLY A 1 126 ? 54.39777 40.15260 41.61148 1.000 10.01192 126 GLY A N 1
ATOM 1006 C CA . GLY A 1 126 ? 54.08369 41.14085 40.60043 1.000 9.85791 126 GLY A CA 1
ATOM 1007 C C . GLY A 1 126 ? 53.52400 40.49092 39.35514 1.000 9.87596 126 GLY A C 1
ATOM 1008 O O . GLY A 1 126 ? 52.92658 39.39980 39.39528 1.000 10.08005 126 GLY A O 1
ATOM 1009 N N . SER A 1 127 ? 53.71802 41.16294 38.22913 1.000 9.79621 127 SER A N 1
ATOM 1010 C CA . SER A 1 127 ? 53.24714 40.68877 36.93124 1.000 9.97489 127 SER A CA 1
ATOM 1011 C C . SER A 1 127 ? 54.24263 39.70695 36.32417 1.000 9.93552 127 SER A C 1
ATOM 1012 O O . SER A 1 127 ? 55.45254 39.83853 36.48049 1.000 10.03702 127 SER A O 1
ATOM 1015 N N . GLY A 1 128 ? 53.73565 38.72675 35.59670 1.000 9.92834 128 GLY A N 1
ATOM 1016 C CA . GLY A 1 128 ? 54.63318 37.83188 34.86012 1.000 9.82045 128 GLY A CA 1
ATOM 1017 C C . GLY A 1 128 ? 53.90852 36.60346 34.37459 1.000 9.82154 128 GLY A C 1
ATOM 1018 O O . GLY A 1 128 ? 52.69116 36.63474 34.17727 1.000 9.89004 128 GLY A O 1
ATOM 1019 N N . TRP A 1 129 ? 54.67557 35.51610 34.21688 1.000 9.87122 129 TRP A N 1
ATOM 1020 C CA . TRP A 1 129 ? 54.25259 34.32079 33.49319 1.000 10.00876 129 TRP A CA 1
ATOM 1021 C C . TRP A 1 129 ? 54.91849 33.12097 34.14481 1.000 10.25340 129 TRP A C 1
ATOM 1022 O O . TRP A 1 129 ? 56.04138 33.23004 34.65874 1.000 10.37808 129 TRP A O 1
ATOM 1033 N N . ALA A 1 130 ? 54.25170 31.95437 34.09000 1.000 10.53357 130 ALA A N 1
ATOM 1034 C CA . ALA A 1 130 ? 54.92105 30.69911 34.42487 1.000 10.96982 130 ALA A CA 1
ATOM 1035 C C . ALA A 1 130 ? 54.89855 29.80003 33.20200 1.000 10.90172 130 ALA A C 1
ATOM 1036 O O . ALA A 1 130 ? 53.95581 29.84347 32.40359 1.000 11.00802 130 ALA A O 1
ATOM 1038 N N . TRP A 1 131 ? 55.94293 28.99560 33.04071 1.000 11.16728 131 TRP A N 1
ATOM 1039 C CA . TRP A 1 131 ? 56.16388 28.27532 31.78849 1.000 11.38080 131 TRP A CA 1
ATOM 1040 C C . TRP A 1 131 ? 56.62265 26.84750 32.03862 1.000 11.67510 131 TRP A C 1
ATOM 1041 O O . TRP A 1 131 ? 57.44579 26.58572 32.93054 1.000 12.04382 131 TRP A O 1
ATOM 1052 N N . LEU A 1 132 ? 56.15181 25.93604 31.18617 1.000 11.75866 132 LEU A N 1
ATOM 1053 C CA . LEU A 1 132 ? 56.85104 24.68702 30.92637 1.000 11.96646 132 LEU A CA 1
ATOM 1054 C C . LEU A 1 132 ? 57.69352 24.95679 29.67738 1.000 11.88563 132 LEU A C 1
ATOM 1055 O O . LEU A 1 132 ? 57.16497 25.49617 28.68420 1.000 11.79649 132 LEU A O 1
ATOM 1060 N N . VAL A 1 133 ? 58.99549 24.65394 29.74731 1.000 12.44293 133 VAL A N 1
ATOM 1061 C CA . VAL A 1 133 ? 59.89305 24.91867 28.62974 1.000 13.10918 133 VAL A CA 1
ATOM 1062 C C . VAL A 1 133 ? 60.71295 23.67502 28.33453 1.000 13.88071 133 VAL A C 1
ATOM 1063 O O . VAL A 1 133 ? 60.82542 22.77320 29.16549 1.000 14.11428 133 VAL A O 1
ATOM 1067 N N . ALA A 1 134 ? 61.32470 23.65806 27.15181 1.000 14.55845 134 ALA A N 1
ATOM 1068 C CA . ALA A 1 134 ? 62.31282 22.63679 26.81802 1.000 15.38631 134 ALA A CA 1
ATOM 1069 C C . ALA A 1 134 ? 63.61839 23.33834 26.45492 1.000 16.61258 134 ALA A C 1
ATOM 1070 O O . ALA A 1 134 ? 63.62522 24.47157 25.97616 1.000 16.50348 134 ALA A O 1
ATOM 1072 N N . ASP A 1 135 ? 64.74020 22.64360 26.66700 1.000 18.18117 135 ASP A N 1
ATOM 1073 C CA . ASP A 1 135 ? 66.01604 23.24316 26.29088 1.000 20.09509 135 ASP A CA 1
ATOM 1074 C C . ASP A 1 135 ? 66.18246 23.32906 24.77518 1.000 19.55732 135 ASP A C 1
ATOM 1075 O O . ASP A 1 135 ? 66.89146 24.21272 24.27678 1.000 19.49102 135 ASP A O 1
ATOM 1080 N N . GLU A 1 136 ? 65.50786 22.45968 24.03250 1.000 19.27430 136 GLU A N 1
ATOM 1081 C CA . GLU A 1 136 ? 65.47856 22.45030 22.57226 1.000 19.54407 136 GLU A CA 1
ATOM 1082 C C . GLU A 1 136 ? 64.25402 21.63723 22.18848 1.000 18.43712 136 GLU A C 1
ATOM 1083 O O . GLU A 1 136 ? 63.65513 20.97245 23.03041 1.000 18.08777 136 GLU A O 1
ATOM 1089 N N . VAL A 1 137 ? 63.88687 21.69008 20.90681 1.000 18.25071 137 VAL A N 1
ATOM 1090 C CA . VAL A 1 137 ? 62.74458 20.89745 20.43898 1.000 18.52471 137 VAL A CA 1
ATOM 1091 C C . VAL A 1 137 ? 62.97747 19.43042 20.78168 1.000 18.23962 137 VAL A C 1
ATOM 1092 O O . VAL A 1 137 ? 64.08613 18.90699 20.62309 1.000 18.13176 137 VAL A O 1
ATOM 1096 N N . ASN A 1 138 ? 61.94946 18.77919 21.32957 1.000 18.45147 138 ASN A N 1
ATOM 1097 C CA . ASN A 1 138 ? 61.98885 17.37351 21.73698 1.000 19.18740 138 ASN A CA 1
ATOM 1098 C C . ASN A 1 138 ? 63.00785 17.08283 22.82974 1.000 19.59530 138 ASN A C 1
ATOM 1099 O O . ASN A 1 138 ? 63.44279 15.93106 22.96775 1.000 20.04484 138 ASN A O 1
ATOM 1104 N N . GLY A 1 139 ? 63.39450 18.10304 23.58275 1.000 19.54748 139 GLY A N 1
ATOM 1105 C CA . GLY A 1 139 ? 64.48253 18.03357 24.55063 1.000 19.63210 139 GLY A CA 1
ATOM 1106 C C . GLY A 1 139 ? 64.02753 17.93952 25.99355 1.000 19.92872 139 GLY A C 1
ATOM 1107 O O . GLY A 1 139 ? 62.90961 17.49848 26.29797 1.000 20.05120 139 GLY A O 1
ATOM 1108 N N . LYS A 1 140 ? 64.88998 18.39120 26.89920 1.000 20.26268 140 LYS A N 1
ATOM 1109 C CA . LYS A 1 140 ? 64.69556 18.23947 28.33269 1.000 20.93949 140 LYS A CA 1
ATOM 1110 C C . LYS A 1 140 ? 63.71583 19.30503 28.84143 1.000 18.45613 140 LYS A C 1
ATOM 1111 O O . LYS A 1 140 ? 63.87928 20.49351 28.54999 1.000 17.91018 140 LYS A O 1
ATOM 1117 N N . LEU A 1 141 ? 62.71626 18.88344 29.62199 1.000 17.06401 141 LEU A N 1
ATOM 1118 C CA . LEU A 1 141 ? 61.68315 19.79116 30.14267 1.000 16.15182 141 LEU A CA 1
ATOM 1119 C C . LEU A 1 141 ? 62.04559 20.35802 31.50866 1.000 15.93854 141 LEU A C 1
ATOM 1120 O O . LEU A 1 141 ? 62.67745 19.69265 32.35600 1.000 16.30592 141 LEU A O 1
ATOM 1125 N N . SER A 1 142 ? 61.61792 21.61520 31.72591 1.000 15.47218 142 SER A N 1
ATOM 1126 C CA . SER A 1 142 ? 61.75535 22.25323 33.02310 1.000 15.30583 142 SER A CA 1
ATOM 1127 C C . SER A 1 142 ? 60.69111 23.33486 33.16556 1.000 14.46958 142 SER A C 1
ATOM 1128 O O . SER A 1 142 ? 59.97800 23.66290 32.21750 1.000 14.15927 142 SER A O 1
ATOM 1131 N N . ILE A 1 143 ? 60.56113 23.85622 34.36969 1.000 14.42412 143 ILE A N 1
ATOM 1132 C CA . ILE A 1 143 ? 59.62561 24.94339 34.63532 1.000 14.82095 143 ILE A CA 1
ATOM 1133 C C . ILE A 1 143 ? 60.41482 26.20795 34.93582 1.000 14.35634 143 ILE A C 1
ATOM 1134 O O . ILE A 1 143 ? 61.44969 26.17025 35.61320 1.000 14.44222 143 ILE A O 1
ATOM 1139 N N . MET A 1 144 ? 59.94057 27.33218 34.41346 1.000 14.28832 144 MET A N 1
ATOM 1140 C CA . MET A 1 144 ? 60.55220 28.60051 34.78159 1.000 14.83228 144 MET A CA 1
ATOM 1141 C C . MET A 1 144 ? 59.47235 29.65325 34.91978 1.000 14.44167 144 MET A C 1
ATOM 1142 O O . MET A 1 144 ? 58.38291 29.54126 34.35674 1.000 14.18553 144 MET A O 1
ATOM 1147 N N . LYS A 1 145 ? 59.77005 30.67466 35.70352 1.000 15.14329 145 LYS A N 1
ATOM 1148 C CA . LYS A 1 145 ? 58.88912 31.82974 35.74854 1.000 16.23230 145 LYS A CA 1
ATOM 1149 C C . LYS A 1 145 ? 59.59100 33.04233 35.16099 1.000 14.95062 145 LYS A C 1
ATOM 1150 O O . LYS A 1 145 ? 60.83003 33.11458 35.15930 1.000 15.24964 145 LYS A O 1
ATOM 1156 N N . THR A 1 146 ? 58.80819 33.97034 34.61461 1.000 13.55158 146 THR A N 1
ATOM 1157 C CA . THR A 1 146 ? 59.38740 35.20848 34.13867 1.000 12.57438 146 THR A CA 1
ATOM 1158 C C . THR A 1 146 ? 58.59734 36.39137 34.67209 1.000 11.81157 146 THR A C 1
ATOM 1159 O O . THR A 1 146 ? 57.40197 36.29080 34.95984 1.000 11.45516 146 THR A O 1
ATOM 1163 N N . SER A 1 147 ? 59.28947 37.52652 34.76893 1.000 11.59201 147 SER A N 1
ATOM 1164 C CA A SER A 1 147 ? 58.69360 38.76080 35.25163 0.500 12.47296 147 SER A CA 1
ATOM 1165 C CA B SER A 1 147 ? 58.69734 38.76299 35.25594 0.500 10.98363 147 SER A CA 1
ATOM 1166 C C . SER A 1 147 ? 58.31061 39.63523 34.07278 1.000 11.35746 147 SER A C 1
ATOM 1167 O O . SER A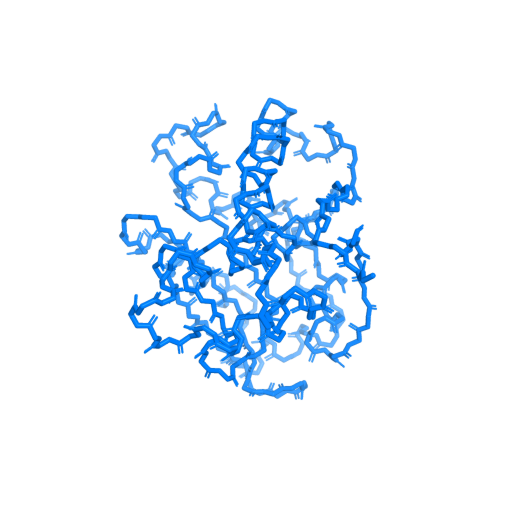 1 147 ? 59.04167 39.72172 33.08585 1.000 11.45315 147 SER A O 1
ATOM 1172 N N . ASN A 1 148 ? 57.14466 40.28041 34.17854 1.000 10.88996 148 ASN A N 1
ATOM 1173 C CA . ASN A 1 148 ? 56.71826 41.31097 33.21947 1.000 10.76847 148 ASN A CA 1
ATOM 1174 C C . ASN A 1 148 ? 56.61777 40.70815 31.82581 1.000 10.48194 148 ASN A C 1
ATOM 1175 O O . ASN A 1 148 ? 55.74243 39.85380 31.62451 1.000 10.49496 148 ASN A O 1
ATOM 1180 N N . ALA A 1 149 ? 57.39335 41.16201 30.85707 1.000 10.51667 149 ALA A N 1
ATOM 1181 C CA . ALA A 1 149 ? 57.32150 40.67250 29.48528 1.000 10.77846 149 ALA A CA 1
ATOM 1182 C C . ALA A 1 149 ? 58.30453 39.55267 29.18117 1.000 11.01651 149 ALA A C 1
ATOM 1183 O O . ALA A 1 149 ? 58.26085 39.01118 28.06826 1.000 11.15065 149 ALA A O 1
ATOM 1185 N N . ASP A 1 150 ? 59.22753 39.25059 30.09852 1.000 11.57114 150 ASP A N 1
ATOM 1186 C CA . ASP A 1 150 ? 60.30939 38.33471 29.75048 1.000 12.39695 150 ASP A CA 1
ATOM 1187 C C . ASP A 1 150 ? 59.73890 36.95964 29.37021 1.000 12.32678 150 ASP A C 1
ATOM 1188 O O . ASP A 1 150 ? 58.62967 36.60305 29.74922 1.000 12.42786 150 ASP A O 1
ATOM 1193 N N . THR A 1 151 ? 60.49932 36.20754 28.56303 1.000 12.51071 151 THR A N 1
ATOM 1194 C CA . THR A 1 151 ? 59.91187 35.11039 27.80902 1.000 12.85318 151 THR A CA 1
ATOM 1195 C C . THR A 1 151 ? 60.99944 34.10092 27.49119 1.000 12.99076 151 THR A C 1
ATOM 1196 O O . THR A 1 151 ? 62.15834 34.48836 27.33057 1.000 12.99430 151 THR A O 1
ATOM 1200 N N . PRO A 1 152 ? 60.66291 32.80215 27.36575 1.000 13.41302 152 PRO A N 1
ATOM 1201 C 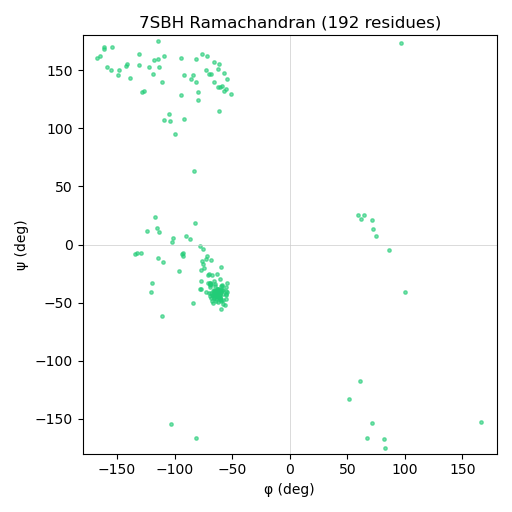CA . PRO A 1 152 ? 61.71203 31.78570 27.14948 1.000 13.78303 152 PRO A CA 1
ATOM 1202 C C . PRO A 1 152 ? 62.61509 32.03960 25.94530 1.000 14.44437 152 PRO A C 1
ATOM 1203 O O . PRO A 1 152 ? 63.81315 31.70253 26.03791 1.000 14.00821 152 PRO A O 1
ATOM 1207 N N . LEU A 1 153 ? 62.09988 32.57087 24.81524 1.000 16.06387 153 LEU A N 1
ATOM 1208 C CA . LEU A 1 153 ? 62.99138 32.86376 23.67210 1.000 18.21563 153 LEU A CA 1
ATOM 1209 C C . LEU A 1 153 ? 64.16211 33.75141 24.06994 1.000 18.67033 153 LEU A C 1
ATOM 1210 O O . LEU A 1 153 ? 65.26943 33.62366 23.50524 1.000 19.02670 153 LEU A O 1
ATOM 1215 N N . ALA A 1 154 ? 63.95536 34.65223 25.02885 1.000 18.88747 154 ALA A N 1
ATOM 1216 C CA . ALA A 1 154 ? 65.04102 35.53234 25.46819 1.000 19.23186 154 ALA A CA 1
ATOM 1217 C C . ALA A 1 154 ? 66.09410 34.79281 26.27454 1.000 20.05529 154 ALA A C 1
ATOM 1218 O O . ALA A 1 154 ? 67.16450 35.36550 26.53918 1.000 20.46569 154 ALA A O 1
ATOM 1220 N N . HIS A 1 155 ? 65.82690 33.54712 26.64937 1.000 20.25059 155 HIS A N 1
ATOM 1221 C CA . HIS A 1 155 ? 66.77247 32.71562 27.37329 1.000 20.65325 155 HIS A CA 1
ATOM 1222 C C . HIS A 1 155 ? 67.22941 31.53040 26.54179 1.000 20.16294 155 HIS A C 1
ATOM 1223 O O . HIS A 1 155 ? 67.86682 30.63658 27.09390 1.000 20.32524 155 HIS A O 1
ATOM 1230 N N . GLY A 1 156 ? 66.91589 31.50166 25.23370 1.000 19.52073 156 GLY A N 1
ATOM 1231 C CA . GLY A 1 156 ? 67.32156 30.37916 24.39055 1.000 19.18840 156 GLY A CA 1
ATOM 1232 C C . GLY A 1 156 ? 66.56770 29.09724 24.65943 1.000 18.99733 156 GLY A C 1
ATOM 1233 O O . GLY A 1 156 ? 67.06918 28.01190 24.34054 1.000 19.61517 156 GLY A O 1
ATOM 1234 N N . LYS A 1 157 ? 65.39172 29.18928 25.26419 1.000 18.33113 157 LYS A N 1
ATOM 1235 C CA . LYS A 1 157 ? 64.57209 28.03450 25.59019 1.000 17.97491 157 LYS A CA 1
ATOM 1236 C C . LYS A 1 157 ? 63.34376 2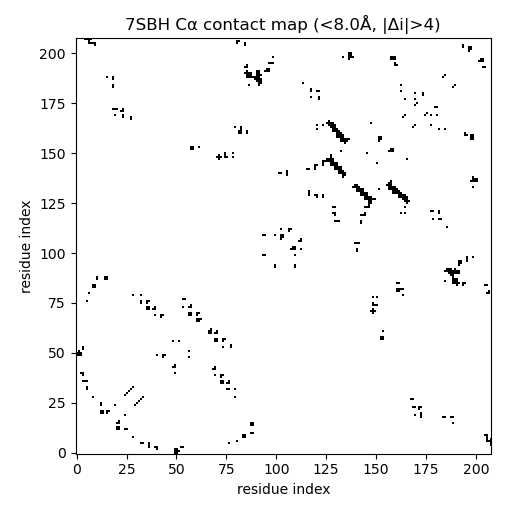7.99687 24.68958 1.000 16.16197 157 LYS A C 1
ATOM 1237 O O . LYS A 1 157 ? 62.96611 28.99445 24.06363 1.000 16.07981 157 LYS A O 1
ATOM 1243 N N . VAL A 1 158 ? 62.72164 26.81777 24.62197 1.000 14.94689 158 VAL A N 1
ATOM 1244 C CA . VAL A 1 158 ? 61.55260 26.58150 23.77349 1.000 14.29550 158 VAL A CA 1
ATOM 1245 C C . VAL A 1 158 ? 60.32036 26.53712 24.66312 1.000 13.58143 158 VAL A C 1
ATOM 1246 O O . VAL A 1 158 ? 60.15856 25.62849 25.48540 1.000 13.63122 158 VAL A O 1
ATOM 1250 N N . ALA A 1 159 ? 59.45246 27.53607 24.52008 1.000 12.85430 159 ALA A N 1
ATOM 1251 C CA . ALA A 1 159 ? 58.22399 27.51729 25.29966 1.000 12.49913 159 ALA A CA 1
ATOM 1252 C C . ALA A 1 159 ? 57.32025 26.36376 24.88867 1.000 12.41643 159 ALA A C 1
ATOM 1253 O O . ALA A 1 159 ? 57.12166 26.10700 23.69677 1.000 12.61444 159 ALA A O 1
ATOM 1255 N N . VAL A 1 160 ? 56.69425 25.72949 25.89022 1.000 12.18005 160 VAL A N 1
ATOM 1256 C CA . VAL A 1 160 ? 55.78608 24.60290 25.66235 1.000 11.97202 160 VAL A CA 1
ATOM 1257 C C . VAL A 1 160 ? 54.38192 24.88252 26.19342 1.000 11.46946 160 VAL A C 1
ATOM 1258 O O . VAL A 1 160 ? 53.38807 24.56241 25.52871 1.000 11.35818 160 VAL A O 1
ATOM 1262 N N . LEU A 1 161 ? 54.26971 25.50989 27.37823 1.000 11.28018 161 LEU A N 1
ATOM 1263 C CA . LEU A 1 161 ? 52.98828 25.86945 27.96803 1.000 11.43182 161 LEU A CA 1
ATOM 1264 C C . LEU A 1 161 ? 53.22170 27.13616 28.77348 1.000 10.93490 161 LEU A C 1
ATOM 1265 O O . LEU A 1 161 ? 54.25540 27.24574 29.42602 1.000 11.04711 161 LEU A O 1
ATOM 1270 N N . THR A 1 162 ? 52.23107 28.01998 28.82667 1.000 10.58244 162 THR A N 1
ATOM 1271 C CA . THR A 1 162 ? 52.33592 29.18778 29.68805 1.000 10.50241 162 THR A CA 1
ATOM 1272 C C . THR A 1 162 ? 51.00215 29.50830 30.32789 1.000 10.34909 162 THR A C 1
ATOM 1273 O O . THR A 1 162 ? 49.92236 29.22117 29.78069 1.000 10.65642 162 THR A O 1
ATOM 1277 N N . ILE A 1 163 ? 51.10036 30.15910 31.49922 1.000 10.35719 163 ILE A N 1
ATOM 1278 C CA . ILE A 1 163 ? 49.96769 30.83402 32.11371 1.000 10.26457 163 ILE A CA 1
ATOM 1279 C C . ILE A 1 163 ? 50.37291 32.27891 32.40186 1.000 10.03255 163 ILE A C 1
ATOM 1280 O O . ILE A 1 163 ? 51.44133 32.52937 32.99708 1.000 10.16593 163 ILE A O 1
ATOM 1285 N N . ASP A 1 164 ? 49.50592 33.22327 32.00708 1.000 9.96238 164 ASP A N 1
ATOM 1286 C CA . ASP A 1 164 ? 49.69449 34.65658 32.30915 1.000 9.91166 164 ASP A CA 1
ATOM 1287 C C . ASP A 1 164 ? 49.25432 34.89296 33.74333 1.000 9.90202 164 ASP A C 1
ATOM 1288 O O . ASP A 1 164 ? 48.11266 34.55759 34.11004 1.000 9.96320 164 ASP A O 1
ATOM 1293 N N . VAL A 1 165 ? 50.13678 35.44699 34.57903 1.000 10.10953 165 VAL A N 1
ATOM 1294 C CA . VAL A 1 165 ? 49.77106 35.80055 35.94658 1.000 10.41909 165 VAL A CA 1
ATOM 1295 C C . VAL A 1 165 ? 49.83281 37.29530 36.18919 1.000 10.00900 165 VAL A C 1
ATOM 1296 O O . VAL A 1 165 ? 49.73299 37.72126 37.34299 1.000 10.00552 165 VAL A O 1
ATOM 1300 N N . TRP A 1 166 ? 49.91553 38.10027 35.12813 1.000 9.67954 166 TRP A N 1
ATOM 1301 C CA . TRP A 1 166 ? 49.48749 39.49845 35.29307 1.000 9.41661 166 TRP A CA 1
ATOM 1302 C C . TRP A 1 166 ? 48.07234 39.51926 35.83968 1.000 9.21092 166 TRP A C 1
ATOM 1303 O O . TRP A 1 166 ? 47.23366 38.70543 35.45805 1.000 9.22522 166 TRP A O 1
ATOM 1314 N N . GLU A 1 167 ? 47.79931 40.48491 36.73070 1.000 9.34511 167 GLU A N 1
ATOM 1315 C CA . GLU A 1 167 ? 46.48862 40.51715 37.37038 1.000 9.57841 167 GLU A CA 1
ATOM 1316 C C . GLU A 1 167 ? 45.35357 40.64049 36.37047 1.000 9.45138 167 GLU A C 1
ATOM 1317 O O . GLU A 1 167 ? 44.27515 40.07661 36.59762 1.000 9.50942 167 GLU A O 1
ATOM 1323 N N . HIS A 1 168 ? 45.54804 41.38991 35.26817 1.000 9.58851 168 HIS A N 1
ATOM 1324 C CA . HIS A 1 168 ? 44.45677 41.50702 34.31940 1.000 9.74909 168 HIS A CA 1
ATOM 1325 C C . HIS A 1 168 ? 44.02011 40.15807 33.74892 1.000 9.86134 168 HIS A C 1
ATOM 1326 O O . HIS A 1 168 ? 42.91855 40.06390 33.17465 1.000 10.10849 168 HIS A O 1
ATOM 1333 N N . ALA A 1 169 ? 44.86102 39.10636 33.83442 1.000 9.70182 169 ALA A N 1
ATOM 1334 C CA . ALA A 1 169 ? 44.46760 37.83352 33.24333 1.000 9.70911 169 ALA A CA 1
ATOM 1335 C C . ALA A 1 169 ? 43.34846 37.17162 34.03089 1.000 9.68845 169 ALA A C 1
ATOM 1336 O O . ALA A 1 169 ? 42.61401 36.33904 33.46866 1.000 9.89180 169 ALA A O 1
ATOM 1338 N N . TYR A 1 170 ? 43.25308 37.47964 35.32113 1.000 10.01334 170 TYR A N 1
ATOM 1339 C CA . TYR A 1 170 ? 42.34482 36.78967 36.19036 1.000 9.94450 170 TYR A CA 1
ATOM 1340 C C . TYR A 1 170 ? 41.49899 37.67777 37.07088 1.000 10.31339 170 TYR A C 1
ATOM 1341 O O . TYR A 1 170 ? 40.57152 37.15633 37.70267 1.000 10.63159 170 TYR A O 1
ATOM 1350 N N . TYR A 1 171 ? 41.72996 39.00198 37.10039 1.000 10.06356 171 TYR A N 1
ATOM 1351 C CA . TYR A 1 171 ? 41.07892 39.78583 38.14751 1.000 10.15543 171 TYR A CA 1
ATOM 1352 C C . TYR A 1 171 ? 39.55984 39.87278 37.95199 1.000 10.17914 171 TYR A C 1
ATOM 1353 O O . TYR A 1 171 ? 38.81046 39.92947 38.94105 1.000 10.04429 171 TYR A O 1
ATOM 1362 N N . ILE A 1 172 ? 39.07066 39.88660 36.71247 1.000 10.44566 172 ILE A N 1
ATOM 1363 C CA . ILE A 1 172 ? 37.63258 40.00260 36.50349 1.000 10.78919 172 ILE A CA 1
ATOM 1364 C C . ILE A 1 172 ? 36.91035 38.77708 37.03246 1.000 10.67137 172 ILE A C 1
ATOM 1365 O O . ILE A 1 172 ? 35.83956 38.91459 37.63264 1.000 10.89045 172 ILE A O 1
ATOM 1370 N N . ASP A 1 173 ? 37.48809 37.58399 36.84453 1.000 10.74368 173 ASP A N 1
ATOM 1371 C CA . ASP A 1 173 ? 36.81022 36.34055 37.19656 1.000 10.87791 173 ASP A CA 1
ATOM 1372 C C . ASP A 1 173 ? 37.17666 35.79314 38.56098 1.000 11.08155 173 ASP A C 1
ATOM 1373 O O . ASP A 1 173 ? 36.39642 35.01086 39.12378 1.000 11.44832 173 ASP A O 1
ATOM 1378 N N . PHE A 1 174 ? 38.34667 36.17303 39.09155 1.000 10.83981 174 PHE A N 1
ATOM 1379 C CA . PHE A 1 174 ? 38.86843 35.58291 40.33219 1.000 10.86648 174 PHE A CA 1
ATOM 1380 C C . PHE A 1 174 ? 39.28448 36.63046 41.34607 1.000 10.89865 174 PHE A C 1
ATOM 1381 O O . PHE A 1 174 ? 39.64690 36.26029 42.46520 1.000 11.14031 174 PHE A O 1
ATOM 1389 N N . ARG A 1 175 ? 39.28292 37.91635 40.98438 1.000 10.72057 175 ARG A N 1
ATOM 1390 C CA . ARG A 1 175 ? 39.78538 38.96799 41.89203 1.000 10.80138 175 ARG A CA 1
ATOM 1391 C C . ARG A 1 175 ? 41.17703 38.56881 42.38997 1.000 10.79760 175 ARG A C 1
ATOM 1392 O O . ARG A 1 175 ? 42.02990 38.19655 41.56584 1.000 10.88570 175 ARG A O 1
ATOM 1400 N N . ASN A 1 176 ? 41.45975 38.65091 43.68430 1.000 11.02079 176 ASN A N 1
ATOM 1401 C CA . ASN A 1 176 ? 42.77742 38.37788 44.22790 1.000 11.50074 176 ASN A CA 1
ATOM 1402 C C . ASN A 1 176 ? 43.11122 36.89222 44.29159 1.000 11.40715 176 ASN A C 1
ATOM 1403 O O . ASN A 1 176 ? 44.24391 36.56023 44.67444 1.000 11.54831 176 ASN A O 1
ATOM 1408 N N . ALA A 1 177 ? 42.18107 36.00742 43.94430 1.000 11.37846 177 ALA A N 1
ATOM 1409 C CA . ALA A 1 177 ? 42.38390 34.55396 44.12481 1.000 11.36560 177 ALA A CA 1
ATOM 1410 C C . ALA A 1 177 ? 43.18282 33.90737 42.97885 1.000 11.31187 177 ALA A C 1
ATOM 1411 O O . ALA A 1 177 ? 42.70851 32.99172 42.27136 1.000 11.29047 177 ALA A O 1
ATOM 1413 N N . ARG A 1 178 ? 44.44972 34.35587 42.85770 1.000 11.24703 178 ARG A N 1
ATOM 1414 C CA . ARG A 1 178 ? 45.32070 33.77371 41.84252 1.000 11.25721 178 ARG A CA 1
ATOM 1415 C C . ARG A 1 178 ? 45.44822 32.25978 41.96111 1.000 11.54123 178 ARG A C 1
ATOM 1416 O O . ARG A 1 178 ? 45.41002 31.59329 40.91427 1.000 11.32274 178 ARG A O 1
ATOM 1424 N N . PRO A 1 179 ? 45.54773 31.66104 43.16001 1.000 12.05120 179 PRO A N 1
ATOM 1425 C CA . PRO A 1 179 ? 45.65782 30.18832 43.20537 1.000 12.33579 179 PRO A CA 1
ATOM 1426 C C . PRO A 1 179 ? 44.47070 29.48140 42.58116 1.000 12.19436 179 PRO A C 1
ATOM 1427 O O . PRO A 1 179 ? 44.65255 28.42045 41.96613 1.000 12.15169 179 PRO A O 1
ATOM 1431 N N . LYS A 1 180 ? 43.25866 30.02554 42.72911 1.000 12.34764 180 LYS A N 1
ATOM 1432 C CA . LYS A 1 180 ? 42.08801 29.38260 42.13354 1.000 13.19839 180 LYS A CA 1
ATOM 1433 C C . LYS A 1 180 ? 42.12493 29.49265 40.62069 1.000 11.98633 180 LYS A C 1
ATOM 1434 O O . LYS A 1 180 ? 41.73376 28.55578 39.91611 1.000 11.98688 180 LYS A O 1
ATOM 1440 N N . TYR A 1 181 ? 42.60740 30.62954 40.10281 1.000 11.35496 181 TYR A N 1
ATOM 1441 C CA . TYR A 1 181 ? 42.81126 30.73517 38.65211 1.000 11.01668 181 TYR A CA 1
ATOM 1442 C C . TYR A 1 181 ? 43.81108 29.70776 38.14779 1.000 11.11609 181 TYR A C 1
ATOM 1443 O O . TYR A 1 181 ? 43.58397 29.05919 37.13042 1.000 11.29886 181 TYR A O 1
ATOM 1452 N N . ILE A 1 182 ? 44.91865 29.52291 38.87921 1.000 11.35427 182 ILE A N 1
ATOM 1453 C CA . ILE A 1 182 ? 45.95648 28.57747 38.45916 1.000 11.64334 182 ILE A CA 1
ATOM 1454 C C . ILE A 1 182 ? 45.42455 27.14813 38.46102 1.000 11.80847 182 ILE A C 1
ATOM 1455 O O . ILE A 1 182 ? 45.65077 26.38148 37.51304 1.000 11.67772 182 ILE A O 1
ATOM 1460 N N . SER A 1 183 ? 44.69352 26.76553 39.51134 1.000 12.20726 183 SER A N 1
ATOM 1461 C CA A SER A 1 183 ? 44.10969 25.42633 39.56633 0.500 12.93240 183 SER A CA 1
ATOM 1462 C CA B SER A 1 183 ? 44.15394 25.41162 39.52924 0.500 12.63279 183 SER A CA 1
ATOM 1463 C C . SER A 1 183 ? 43.11426 25.22483 38.43219 1.000 12.38267 183 SER A C 1
ATOM 1464 O O . SER A 1 183 ? 43.06029 24.16287 37.80633 1.000 12.38494 183 SER A O 1
ATOM 1469 N N . THR A 1 184 ? 42.29504 26.24078 38.17521 1.000 12.37448 184 THR A N 1
ATOM 1470 C CA . THR A 1 184 ? 41.32470 26.16938 37.08932 1.000 12.78580 184 THR A CA 1
ATOM 1471 C C . THR A 1 184 ? 42.02190 25.97152 35.75431 1.000 12.04838 184 THR A C 1
ATOM 1472 O O . THR A 1 184 ? 41.57700 25.16891 34.91800 1.000 12.07878 184 THR A O 1
ATOM 1476 N N . PHE A 1 185 ? 43.10595 26.70844 35.52231 1.000 11.60899 185 PHE A N 1
ATOM 1477 C CA . PHE A 1 185 ? 43.88551 26.54966 34.29853 1.000 11.54080 185 PHE A CA 1
ATOM 1478 C C . PHE A 1 185 ? 44.34723 25.09658 34.12800 1.000 11.37892 185 PHE A C 1
ATOM 1479 O O . PHE A 1 185 ? 44.15135 24.48356 33.06686 1.000 11.21521 185 PHE A O 1
ATOM 1487 N N . LEU A 1 186 ? 44.98465 24.52483 35.16537 1.000 11.57416 186 LEU A N 1
ATOM 1488 C CA . LEU A 1 186 ? 45.49814 23.15646 35.04354 1.000 11.99284 186 LEU A CA 1
ATOM 1489 C C . LEU A 1 186 ? 44.36197 22.14618 34.90516 1.000 12.45265 186 LEU A C 1
ATOM 1490 O O . LEU A 1 186 ? 44.47230 21.17344 34.13531 1.000 12.47804 186 LEU A O 1
ATOM 1495 N N . GLU A 1 187 ? 43.28107 22.33357 35.65690 1.000 12.92440 187 GLU A N 1
ATOM 1496 C CA . GLU A 1 187 ? 42.20797 21.33211 35.66179 1.000 13.87294 187 GLU A CA 1
ATOM 1497 C C . GLU A 1 187 ? 41.34530 21.40378 34.42497 1.000 13.17305 187 GLU A C 1
ATOM 1498 O O . GLU A 1 187 ? 40.82402 20.37127 33.98469 1.000 13.03183 187 GLU A O 1
ATOM 1504 N N . SER A 1 188 ? 41.16446 22.58899 33.85073 1.000 12.94564 188 SER A N 1
ATOM 1505 C CA . SER A 1 188 ? 40.07559 22.75994 32.92269 1.000 13.12670 188 SER A CA 1
ATOM 1506 C C . SER A 1 188 ? 40.44913 23.48018 31.63964 1.000 12.91429 188 SER A C 1
ATOM 1507 O O . SER A 1 188 ? 39.59315 23.56208 30.76102 1.000 13.36220 188 SER A O 1
ATOM 1510 N N . LEU A 1 189 ? 41.66353 24.03594 31.50737 1.000 12.36231 189 LEU A N 1
ATOM 1511 C CA . LEU A 1 189 ? 41.97739 24.87136 30.33167 1.000 12.29524 189 LEU A CA 1
ATOM 1512 C C . LEU A 1 189 ? 43.12003 24.36793 29.46520 1.000 11.57546 189 LEU A C 1
ATOM 1513 O O . LEU A 1 189 ? 43.05762 24.56877 28.24897 1.000 11.46413 189 LEU A O 1
ATOM 1518 N N . VAL A 1 190 ? 44.15257 23.71232 30.01965 1.000 11.65981 190 VAL A N 1
ATOM 1519 C CA . VAL A 1 190 ? 45.35456 23.37813 29.25114 1.000 11.68702 190 VAL A CA 1
ATOM 1520 C C . VAL A 1 190 ? 45.01322 22.67048 27.94513 1.000 11.68893 190 VAL A C 1
ATOM 1521 O O . VAL A 1 190 ? 44.29737 21.65933 27.93269 1.000 11.97117 190 VAL A O 1
ATOM 1525 N N . ASN A 1 191 ? 45.58714 23.17759 26.84615 1.000 11.52625 191 ASN A N 1
ATOM 1526 C CA . ASN A 1 191 ? 45.48820 22.58210 25.49780 1.000 11.62912 191 ASN A CA 1
ATOM 1527 C C . ASN A 1 191 ? 46.75064 21.78137 25.20142 1.000 11.52075 191 ASN A C 1
ATOM 1528 O O . ASN A 1 191 ? 47.76533 22.32298 24.75138 1.000 11.57969 191 ASN A O 1
ATOM 1533 N N . TRP A 1 192 ? 46.68977 20.46549 25.46409 1.000 11.49828 192 TRP A N 1
ATOM 1534 C CA . TRP A 1 192 ? 47.86330 19.61679 25.21644 1.000 11.84358 192 TRP A CA 1
ATOM 1535 C C . TRP A 1 192 ? 48.20166 19.47850 23.73290 1.000 12.01046 192 TRP A C 1
ATOM 1536 O O . TRP A 1 192 ? 49.35203 19.22269 23.39688 1.000 12.10184 192 TRP A O 1
ATOM 1547 N N . ASP A 1 193 ? 47.23437 19.61393 22.83960 1.000 12.46403 193 ASP A N 1
ATOM 1548 C CA . ASP A 1 193 ? 47.57675 19.49846 21.41578 1.000 13.29769 193 ASP A CA 1
ATOM 1549 C C . ASP A 1 193 ? 48.51082 20.62411 20.98171 1.000 12.88910 193 ASP A C 1
ATOM 1550 O O . ASP A 1 193 ? 49.51491 20.39997 20.29463 1.000 13.08212 193 ASP A O 1
ATOM 1555 N N . TYR A 1 194 ? 48.20614 21.85483 21.40407 1.000 12.39062 194 TYR A N 1
ATOM 1556 C CA . TYR A 1 194 ? 49.12169 22.96277 21.11812 1.000 12.10331 194 TYR A CA 1
ATOM 1557 C C . TYR A 1 194 ? 50.46908 22.75728 21.82082 1.000 11.98092 194 TYR A C 1
ATOM 1558 O O . TYR A 1 194 ? 51.53108 22.92030 21.20065 1.000 12.17241 194 TYR A O 1
ATOM 1567 N N . ALA A 1 195 ? 50.44548 22.43866 23.12183 1.000 11.86648 195 ALA A N 1
ATOM 1568 C CA . ALA A 1 195 ? 51.70730 22.20876 23.83401 1.000 11.91815 195 ALA A CA 1
ATOM 1569 C C . ALA A 1 195 ? 52.56792 21.15632 23.13403 1.000 12.13207 195 ALA A C 1
ATOM 1570 O O . ALA A 1 195 ? 53.79125 21.32628 23.01394 1.000 12.26722 195 ALA A O 1
ATOM 1572 N N . ASN A 1 196 ? 51.95726 20.07888 22.64627 1.000 12.25107 196 ASN A N 1
ATOM 1573 C CA . ASN A 1 196 ? 52.74727 19.03922 21.99150 1.000 12.61619 196 ASN A CA 1
ATOM 1574 C C . ASN A 1 196 ? 53.37236 19.54384 20.70788 1.000 13.03526 196 ASN A C 1
ATOM 1575 O O . ASN A 1 196 ? 54.52607 19.18965 20.39369 1.000 13.08046 196 ASN A O 1
ATOM 1580 N N . ALA A 1 197 ? 52.60706 20.32185 19.93791 1.000 13.40880 197 ALA A N 1
ATOM 1581 C CA . ALA A 1 197 ? 53.14548 20.88488 18.71058 1.000 13.95921 197 ALA A CA 1
ATOM 1582 C C . ALA A 1 197 ? 54.33765 21.77216 19.02315 1.000 14.04601 197 ALA A C 1
ATOM 1583 O O . ALA A 1 197 ? 55.37501 21.72199 18.33923 1.000 14.38072 197 ALA A O 1
ATOM 1585 N N . LYS A 1 198 ? 54.20783 22.62338 20.04290 1.000 13.73693 198 LYS A N 1
ATOM 1586 C CA . LYS A 1 198 ? 55.30378 23.53193 20.38282 1.000 13.78696 198 LYS A CA 1
ATOM 1587 C C . LYS A 1 198 ? 56.53065 22.75650 20.83124 1.000 14.00805 198 LYS A C 1
ATOM 1588 O O . LYS A 1 198 ? 57.65898 23.05354 20.40561 1.000 14.07697 198 LYS A O 1
ATOM 1594 N N . TYR A 1 199 ? 56.33633 21.74382 21.67340 1.000 14.31406 199 TYR A N 1
ATOM 1595 C CA . TYR A 1 199 ? 57.46602 20.91036 22.09494 1.000 14.93140 199 TYR A CA 1
ATOM 1596 C C . TYR A 1 199 ? 58.16846 20.26447 20.89772 1.000 15.66880 199 TYR A C 1
ATOM 1597 O O . TYR A 1 199 ? 59.40336 20.11624 20.89820 1.000 15.60097 199 TYR A O 1
ATOM 1606 N N . ALA A 1 200 ? 57.39965 19.81653 19.89636 1.000 16.55802 200 ALA A N 1
ATOM 1607 C CA . ALA A 1 200 ? 57.92846 19.11101 18.73482 1.000 17.65425 200 ALA A CA 1
ATOM 1608 C C . ALA A 1 200 ? 58.36495 20.05797 17.63362 1.000 18.54182 200 ALA A C 1
ATOM 1609 O O . ALA A 1 200 ? 58.75731 19.58575 16.55786 1.000 18.83450 200 ALA A O 1
ATOM 1611 N N . GLY A 1 201 ? 58.31821 21.37133 17.87746 1.000 19.14466 201 GLY A N 1
ATOM 1612 C CA . GLY A 1 201 ? 58.71821 22.34417 16.88366 1.000 20.11969 201 GLY A CA 1
ATOM 1613 C C . GLY A 1 201 ? 57.84159 22.33030 15.66609 1.000 21.30696 201 GLY A C 1
ATOM 1614 O O . GLY A 1 201 ? 58.28669 22.73673 14.59375 1.000 21.70940 201 GLY A O 1
ATOM 1615 N N . GLN A 1 202 ? 56.59380 21.89417 15.80915 1.000 22.08087 202 GLN A N 1
ATOM 1616 C CA . GLN A 1 202 ? 55.64016 21.85557 14.71191 1.000 23.10064 202 GLN A CA 1
ATOM 1617 C C . GLN A 1 202 ? 54.78119 23.11376 14.69210 1.000 23.30198 202 GLN A C 1
ATOM 1618 O O . GLN A 1 202 ? 54.63161 23.82381 15.69036 1.000 23.06968 202 GLN A O 1
ATOM 1624 N N . GLU A 1 203 ? 54.17515 23.36828 13.54287 1.000 23.97027 203 GLU A N 1
ATOM 1625 C CA . GLU A 1 203 ? 53.27296 24.50084 13.40755 1.000 24.57081 203 GLU A CA 1
ATOM 1626 C C . GLU A 1 203 ? 51.88709 24.16505 13.95469 1.000 22.19418 203 GLU A C 1
ATOM 1627 O O . GLU A 1 203 ? 51.38761 23.05634 13.77843 1.000 21.87620 203 GLU A O 1
ATOM 1633 N N . ALA A 1 204 ? 51.26916 25.12100 14.65262 1.000 20.45286 204 ALA A N 1
ATOM 1634 C CA . ALA A 1 204 ? 49.95601 24.87049 15.26051 1.000 19.03981 204 ALA A CA 1
ATOM 1635 C C . ALA A 1 204 ? 49.33273 26.17376 15.71870 1.000 18.16211 204 ALA A C 1
ATOM 1636 O O . ALA A 1 204 ? 50.03514 27.16878 15.95119 1.000 18.33986 204 ALA A O 1
ATOM 1638 N N . GLY A 1 205 ? 48.00048 26.14171 15.90297 1.000 17.29952 205 GLY A N 1
ATOM 1639 C CA . GLY A 1 205 ? 47.26026 27.22105 16.56947 1.000 16.63052 205 GLY A CA 1
ATOM 1640 C C . GLY A 1 205 ? 46.94284 28.37147 15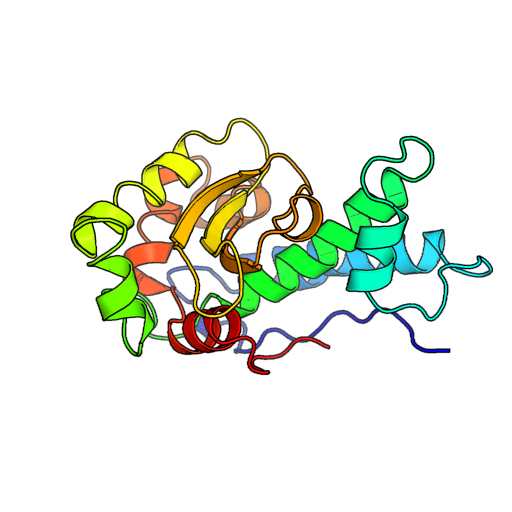.62736 1.000 15.94763 205 GLY A C 1
ATOM 1641 O O . GLY A 1 205 ? 47.20443 28.32585 14.41629 1.000 16.85622 205 GLY A O 1
ATOM 1642 N N . VAL A 1 206 ? 46.37098 29.41648 16.20305 1.000 14.42163 206 VAL A N 1
ATOM 1643 C CA . VAL A 1 206 ? 46.13421 30.66905 15.49550 1.000 13.08622 206 VAL A CA 1
ATOM 1644 C C . VAL A 1 206 ? 47.19241 31.65063 15.97929 1.000 12.47445 206 VAL A C 1
ATOM 1645 O O . VAL A 1 206 ? 47.15171 32.10616 17.12580 1.000 12.11837 206 VAL A O 1
ATOM 1649 N N . GLU A 1 207 ? 48.16625 31.91971 15.12421 1.000 12.73920 207 GLU A N 1
ATOM 1650 C CA . GLU A 1 207 ? 49.35289 32.68014 15.51190 1.000 13.39309 207 GLU A CA 1
ATOM 1651 C C . GLU A 1 207 ? 49.58242 33.90823 14.64546 1.000 14.19307 207 GLU A C 1
ATOM 1652 O O . GLU A 1 207 ? 50.63207 34.55509 14.77792 1.000 14.59353 207 GLU A O 1
ATOM 1658 N N . LYS A 1 208 ? 48.61266 34.29565 13.82237 1.000 14.68280 208 LYS A N 1
ATOM 1659 C CA . LYS A 1 208 ? 48.72033 35.52498 12.99347 1.000 15.35771 208 LYS A CA 1
ATOM 1660 C C . LYS A 1 208 ? 47.32645 36.07696 12.79014 1.000 13.90113 208 LYS A C 1
ATOM 1661 O O . LYS A 1 208 ? 46.36274 35.30230 12.83271 1.000 13.10851 208 LYS A O 1
#

Secondary structure (DSSP, 8-state):
------PPPSS-TTTTTTTS-HHHHIIIIIIIIHHHHHHHHHHHTTSTTTT--HHHHHHHHTT-GGGHHHHHHHHHHHHHHHHHHTB-TT--SS--SHHHHHHHHHHSSHHHHHHHHHHHHHH--SSEEEEEEESSTT--EEEEEEETT--GGGGT-EEEEEEE-SGGGTHHHHTT-HHHHHHHHHHHTB-HHHHHHHHTT---S---